Protein AF-A0A6N8UFC6-F1 (afdb_monomer)

Radius of gyration: 26.42 Å; Cα contacts (8 Å, |Δi|>4): 326; chains: 1; bounding box: 74×47×88 Å

Mean predicted aligned error: 8.83 Å

pLDDT: mean 87.31, std 8.64, range [57.16, 97.0]

Solvent-accessible surface area (backbone atoms only — not comparable to full-atom values): 13020 Å² total; per-residue (Å²): 112,77,64,58,54,52,51,54,52,50,54,48,50,53,53,52,52,50,52,54,52,51,58,53,48,55,53,51,56,48,55,55,51,49,51,56,39,49,31,51,47,47,53,44,45,53,49,50,51,52,49,40,53,53,46,21,72,75,72,76,40,57,66,51,47,69,66,61,50,53,50,42,35,76,72,33,66,41,75,49,70,48,71,47,81,44,74,48,74,44,71,36,88,89,75,77,45,73,41,81,42,79,48,77,46,75,79,46,78,45,72,75,39,47,39,44,51,74,72,43,59,88,52,81,68,89,55,72,63,36,39,80,42,96,87,43,74,46,67,52,47,58,38,43,53,70,46,82,39,70,57,75,96,47,90,80,40,69,44,76,45,52,20,30,29,38,36,38,53,42,65,63,60,51,52,90,55,63,65,72,58,51,58,49,50,68,70,29,80,83,39,56,44,50,58,73,43,51,40,31,33,26,91,86,44,69,45,84,52,62,59,63,38,70,67,45,56,48,54,41,50,52,54,54,63,77,76,106

Sequence (228 aa):
MKNILKIVLLVLAIVLSYFIFRSVQGLVEFNDEKIVRYTNAVEQLEDVASAERLYKGYHGQYTDNLDSLKHFINNGQILIINRTDSSGYVRDERTNIDVMKSFTIVDTIVSPTSVKDSIFGRRSMDNFGYINVDGENIPIQLWASYNDRIVGNDSTNIQRDHFFKAWVDKRDVLAGLDNDYIAREMTDETSPVKDDVVQVGSDKRPSLEGNWSSDIDRALADRRNLNN

Foldseek 3Di:
DVVVVVVVVVVVVVVVVVVVVCVVVLLVVLVVVLLVLLLLVVLLQLLLLLLQVVVCVPVVAGDQDQVVSVCCQQPPWDWDWDKDWDWDFDQDPVPRDTDIDIDIDRDDRPPTDRSNCVRQVPHDCPLRQWGQDPNDTHGKGKDKDWDWDADDPDNPRTDIFIWMKIKDFSCVSSPPRDPVSSVVLQPDCPHQARHRIWMAIDPPGGGRDTRGHVVSVVVNVVVVVVVD

Secondary structure (DSSP, 8-state):
-HHHHHHHHHHHHHHHHHHHHHHHHHHHHHHHHHHHHHHHHHHHHHHHHHHHHHHHHHHSS--S-HHHHHHHHHH-EEEEEEEEEEEEEEE-TTT--EEEEEEEEEEEEEEEEEHHHHHHTTS-STTTTEEEETTEEEEPEEEEEEEEEE-SSSTT-EEEEEEEEEEEEHHHHTTTS-HHHHHHHHH-TTSSB-SSEEEEE-SSS----BSB-HHHHHHHHHHHHHT-

Nearest PDB structures (foldseek):
  8k37-assembly1_M  TM=4.583E-01  e=2.511E+00  Escherichia phage Lambda
  1la2-assembly1_C  TM=5.117E-01  e=4.223E+00  Saccharomyces cerevisiae
  8u3k-assembly1_E  TM=2.531E-01  e=1.676E+00  Vibrio cholerae
  1jkf-assembly1_A-2  TM=3.721E-01  e=5.320E+00  Saccharomyces cerevisiae
  8ieq-assembly1_D  TM=2.657E-01  e=7.522E+00  Homo sapiens

Structure (mmCIF, N/CA/C/O backbone):
data_AF-A0A6N8UFC6-F1
#
_entry.id   AF-A0A6N8UFC6-F1
#
loop_
_atom_site.group_PDB
_atom_site.id
_atom_site.type_symbol
_atom_site.label_atom_id
_atom_site.label_alt_id
_atom_site.label_comp_id
_atom_site.label_asym_id
_atom_site.label_entity_id
_atom_site.label_seq_id
_atom_site.pdbx_PDB_ins_code
_atom_site.Cartn_x
_atom_site.Cartn_y
_atom_site.Cartn_z
_atom_site.occupancy
_atom_site.B_iso_or_equiv
_atom_site.auth_seq_id
_atom_site.auth_comp_id
_atom_site.auth_asym_id
_atom_site.auth_atom_id
_atom_site.pdbx_PDB_model_num
ATOM 1 N N . MET A 1 1 ? -38.945 5.721 50.188 1.00 61.53 1 MET A N 1
ATOM 2 C CA . MET A 1 1 ? -39.128 6.008 48.743 1.00 61.53 1 MET A CA 1
ATOM 3 C C . MET A 1 1 ? -38.104 7.012 48.199 1.00 61.53 1 MET A C 1
ATOM 5 O O . MET A 1 1 ? -37.349 6.633 47.316 1.00 61.53 1 MET A O 1
ATOM 9 N N . LYS A 1 2 ? -37.973 8.230 48.759 1.00 66.25 2 LYS A N 1
ATOM 10 C CA . LYS A 1 2 ? -36.993 9.250 48.299 1.00 66.25 2 LYS A CA 1
ATOM 11 C C . LYS A 1 2 ? -35.523 8.787 48.238 1.00 66.25 2 LYS A C 1
ATOM 13 O O . LYS A 1 2 ? -34.812 9.190 47.328 1.00 66.25 2 LYS A O 1
ATOM 18 N N . ASN A 1 3 ? -35.067 7.949 49.172 1.00 81.88 3 ASN A N 1
ATOM 19 C CA . ASN A 1 3 ? -33.655 7.535 49.230 1.00 81.88 3 ASN A CA 1
ATOM 20 C C . ASN A 1 3 ? -33.311 6.423 48.227 1.00 81.88 3 ASN A C 1
ATOM 22 O O . ASN A 1 3 ? -32.218 6.419 47.678 1.00 81.88 3 ASN A O 1
ATOM 26 N N . ILE A 1 4 ? -34.262 5.533 47.933 1.00 87.56 4 ILE A N 1
ATOM 27 C CA . ILE A 1 4 ? -34.088 4.452 46.949 1.00 87.56 4 ILE A CA 1
ATOM 28 C C . ILE A 1 4 ? -33.952 5.045 45.546 1.00 87.56 4 ILE A C 1
ATOM 30 O O . ILE A 1 4 ? -33.043 4.676 44.813 1.00 87.56 4 ILE A O 1
ATOM 34 N N . LEU A 1 5 ? -34.788 6.035 45.211 1.00 89.50 5 LEU A N 1
ATOM 35 C CA . LEU A 1 5 ? -34.705 6.737 43.929 1.00 89.50 5 LEU A CA 1
ATOM 36 C C . LEU A 1 5 ? -33.341 7.419 43.736 1.00 89.50 5 LEU A C 1
ATOM 38 O O . LEU A 1 5 ? -32.767 7.336 42.658 1.00 89.50 5 LEU A O 1
ATOM 42 N N . LYS A 1 6 ? -32.793 8.046 44.787 1.00 89.44 6 LYS A N 1
ATOM 43 C CA . LYS A 1 6 ? -31.458 8.667 44.742 1.00 89.44 6 LYS A CA 1
ATOM 44 C C . LYS A 1 6 ? -30.351 7.644 44.487 1.00 89.44 6 LYS A C 1
ATOM 46 O O . LYS A 1 6 ? -29.454 7.922 43.705 1.00 89.44 6 LYS A O 1
ATOM 51 N N . ILE A 1 7 ? -30.424 6.476 45.127 1.00 93.12 7 ILE A N 1
ATOM 52 C CA . ILE A 1 7 ? -29.436 5.401 44.953 1.00 93.12 7 ILE A CA 1
ATOM 53 C C . ILE A 1 7 ? -29.512 4.824 43.537 1.00 93.12 7 ILE A C 1
ATOM 55 O O . ILE A 1 7 ? -28.482 4.689 42.888 1.00 93.12 7 ILE A O 1
ATOM 59 N N . VAL A 1 8 ? -30.716 4.550 43.026 1.00 94.19 8 VAL A N 1
ATOM 60 C CA . VAL A 1 8 ? -30.905 4.062 41.648 1.00 94.19 8 VAL A CA 1
ATOM 61 C C . VAL A 1 8 ? -30.382 5.078 40.637 1.00 94.19 8 VAL A C 1
ATOM 63 O O . VAL A 1 8 ? -29.669 4.709 39.712 1.00 94.19 8 VAL A O 1
ATOM 66 N N . LEU A 1 9 ? -30.685 6.362 40.837 1.00 93.00 9 LEU A N 1
ATOM 67 C CA . LEU A 1 9 ? -30.224 7.425 39.950 1.00 93.00 9 LEU A CA 1
ATOM 68 C C . LEU A 1 9 ? -28.699 7.604 40.005 1.00 93.00 9 LEU A C 1
ATOM 70 O O . LEU A 1 9 ? -28.085 7.874 38.978 1.00 93.00 9 LEU A O 1
ATOM 74 N N . LEU A 1 10 ? -28.078 7.393 41.168 1.00 94.81 10 LEU A N 1
ATOM 75 C CA . LEU A 1 10 ? -26.622 7.404 41.317 1.00 94.81 10 LEU A CA 1
ATOM 76 C C . LEU A 1 10 ? -25.962 6.212 40.609 1.00 94.81 10 LEU A C 1
ATOM 78 O O . LEU A 1 10 ? -24.989 6.403 39.885 1.00 94.81 10 LEU A O 1
ATOM 82 N N . VAL A 1 11 ? -26.509 5.002 40.758 1.00 95.75 11 VAL A N 1
ATOM 83 C CA . VAL A 1 11 ? -26.028 3.818 40.024 1.00 95.75 11 VAL A CA 1
ATOM 84 C C . VAL A 1 11 ? -26.178 4.029 38.518 1.00 95.75 11 VAL A C 1
ATOM 86 O O . VAL A 1 11 ? -25.238 3.779 37.768 1.00 95.75 11 VAL A O 1
ATOM 89 N N . LEU A 1 12 ? -27.322 4.555 38.075 1.00 96.00 12 LEU A N 1
ATOM 90 C CA . LEU A 1 12 ? -27.564 4.869 36.670 1.00 96.00 12 LEU A CA 1
ATOM 91 C C . LEU A 1 12 ? -26.559 5.905 36.144 1.00 96.00 12 LEU A C 1
ATOM 93 O O . LEU A 1 12 ? -26.003 5.714 35.068 1.00 96.00 12 LEU A O 1
ATOM 97 N N . ALA A 1 13 ? -26.262 6.955 36.913 1.00 94.75 13 ALA A N 1
ATOM 98 C CA . ALA A 1 13 ? -25.263 7.955 36.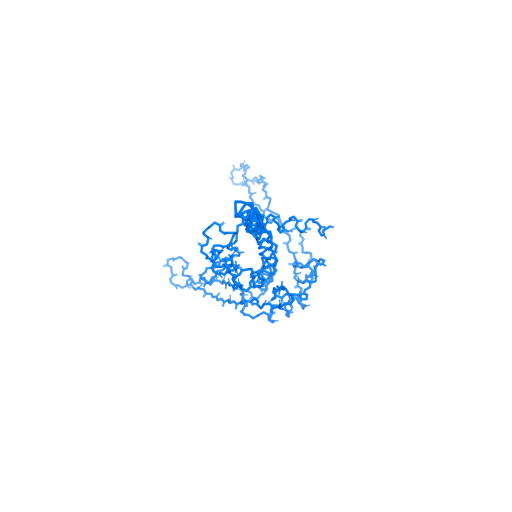537 1.00 94.75 13 ALA A CA 1
ATOM 99 C C . ALA A 1 13 ? -23.857 7.353 36.368 1.00 94.75 13 ALA A C 1
ATOM 101 O O . ALA A 1 13 ? -23.161 7.690 35.411 1.00 94.75 13 ALA A O 1
ATOM 102 N N . ILE A 1 14 ? -23.444 6.436 37.251 1.00 96.00 14 ILE A N 1
ATOM 103 C CA . ILE A 1 14 ? -22.161 5.722 37.131 1.00 96.00 14 ILE A CA 1
ATOM 104 C C . ILE A 1 14 ? -22.132 4.855 35.864 1.00 96.00 14 ILE A C 1
ATOM 106 O O . ILE A 1 14 ? -21.159 4.898 35.114 1.00 96.00 14 ILE A O 1
ATOM 110 N N . VAL A 1 15 ? -23.211 4.116 35.586 1.00 96.25 15 VAL A N 1
ATOM 111 C CA . VAL A 1 15 ? -23.326 3.274 34.383 1.00 96.25 15 VAL A CA 1
ATOM 112 C C . VAL A 1 15 ? -23.263 4.116 33.106 1.00 96.25 15 VAL A C 1
ATOM 114 O O . VAL A 1 15 ? -22.508 3.786 32.194 1.00 96.25 15 VAL A O 1
ATOM 117 N N . LEU A 1 16 ? -23.993 5.234 33.042 1.00 94.62 16 LEU A N 1
ATOM 118 C CA . LEU A 1 16 ? -23.930 6.144 31.893 1.00 94.62 16 LEU A CA 1
ATOM 119 C C . LEU A 1 16 ? -22.532 6.750 31.727 1.00 94.62 16 LEU A C 1
ATOM 121 O O . LEU A 1 16 ? -22.048 6.859 30.604 1.00 94.62 16 LEU A O 1
ATOM 125 N N . SER A 1 17 ? -21.866 7.098 32.830 1.00 93.88 17 SER A N 1
ATOM 126 C CA . SER A 1 17 ? -20.504 7.648 32.792 1.00 93.88 17 SER A CA 1
ATOM 127 C C . SER A 1 17 ? -19.512 6.642 32.198 1.00 93.88 17 SER A C 1
ATOM 129 O O . SER A 1 17 ? -18.676 7.012 31.377 1.00 93.88 17 SER A O 1
ATOM 131 N N . TYR A 1 18 ? -19.647 5.359 32.548 1.00 94.06 18 TYR A N 1
ATOM 132 C CA . TYR A 1 18 ? -18.855 4.278 31.959 1.00 94.06 18 TYR A CA 1
ATOM 133 C C . TYR A 1 18 ? -19.114 4.112 30.453 1.00 94.06 18 TYR A C 1
ATOM 135 O O . TYR A 1 18 ? -18.166 3.975 29.681 1.00 94.06 18 TYR A O 1
ATOM 143 N N . PHE A 1 19 ? -20.375 4.179 30.009 1.00 91.19 19 PHE A N 1
ATOM 144 C CA . PHE A 1 19 ? -20.701 4.093 28.580 1.00 91.19 19 PHE A CA 1
ATOM 145 C C . PHE A 1 19 ? -20.118 5.252 27.765 1.00 91.19 19 PHE A C 1
ATOM 147 O O . PHE A 1 19 ? -19.582 5.017 26.683 1.00 91.19 19 PHE A O 1
ATOM 154 N N . ILE A 1 20 ? -20.173 6.482 28.285 1.00 88.81 20 ILE A N 1
ATOM 155 C CA . ILE A 1 20 ? -19.572 7.650 27.622 1.00 88.81 20 ILE A CA 1
ATOM 156 C C . ILE A 1 20 ? -18.057 7.463 27.499 1.00 88.81 20 ILE A C 1
ATOM 158 O O . ILE A 1 20 ? -17.499 7.663 26.422 1.00 88.81 20 ILE A O 1
ATOM 162 N N . PHE A 1 21 ? -17.400 7.029 28.576 1.00 90.19 21 PHE A N 1
ATOM 163 C CA . PHE A 1 21 ? -15.961 6.779 28.575 1.00 90.19 21 PHE A CA 1
ATOM 164 C C . PHE A 1 21 ? -15.559 5.725 27.534 1.00 90.19 21 PHE A C 1
ATOM 166 O O . PHE A 1 21 ? -14.694 5.984 26.698 1.00 90.19 21 PHE A O 1
ATOM 173 N N . ARG A 1 22 ? -16.248 4.577 27.518 1.00 88.38 22 ARG A N 1
ATOM 174 C CA . ARG A 1 22 ? -16.001 3.504 26.545 1.00 88.38 22 ARG A CA 1
ATOM 175 C C . ARG A 1 22 ? -16.237 3.960 25.103 1.00 88.38 22 ARG A C 1
ATOM 177 O O . ARG A 1 22 ? -15.478 3.578 24.221 1.00 88.38 22 ARG A O 1
ATOM 184 N N . SER A 1 23 ? -17.254 4.789 24.861 1.00 85.69 23 SER A N 1
ATOM 185 C CA . SER A 1 23 ? -17.552 5.306 23.519 1.00 85.69 23 SER A CA 1
ATOM 186 C C . SER A 1 23 ? -16.448 6.209 22.96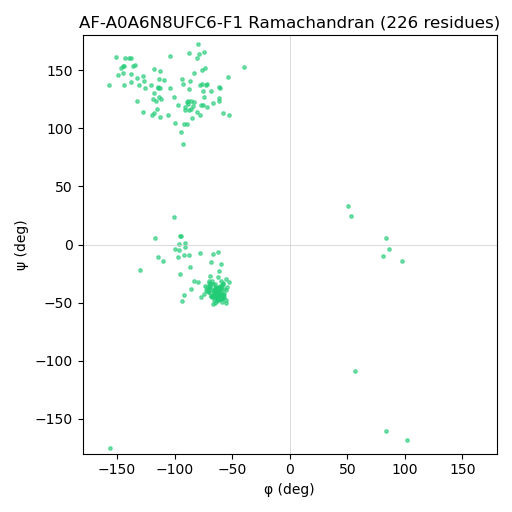6 1.00 85.69 23 SER A C 1
ATOM 188 O O . SER A 1 23 ? -16.249 6.228 21.754 1.00 85.69 23 SER A O 1
ATOM 190 N N . VAL A 1 24 ? -15.772 6.983 23.821 1.00 87.25 24 VAL A N 1
ATOM 191 C CA . VAL A 1 24 ? -14.653 7.838 23.399 1.00 87.25 24 VAL A CA 1
ATOM 192 C C . VAL A 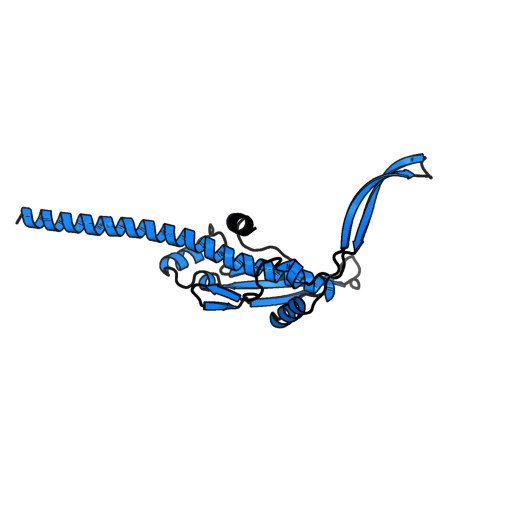1 24 ? -13.397 6.998 23.194 1.00 87.25 24 VAL A C 1
ATOM 194 O O . VAL A 1 24 ? -12.740 7.142 22.169 1.00 87.25 24 VAL A O 1
ATOM 197 N N . GLN A 1 25 ? -13.091 6.094 24.128 1.00 89.00 25 GLN A N 1
ATOM 198 C CA . GLN A 1 25 ? -11.917 5.225 24.018 1.00 89.00 25 GLN A CA 1
ATOM 199 C C . GLN A 1 25 ? -11.966 4.315 22.792 1.00 89.00 25 GLN A C 1
ATOM 201 O O . GLN A 1 25 ? -10.981 4.250 22.067 1.00 89.00 25 GLN A O 1
ATOM 206 N N . GLY A 1 26 ? -13.117 3.697 22.505 1.00 88.25 26 GLY A N 1
ATOM 207 C CA . GLY A 1 26 ? -13.257 2.812 21.346 1.00 88.25 26 GLY A CA 1
ATOM 208 C C . GLY A 1 26 ? -12.960 3.513 20.018 1.00 88.25 26 GLY A C 1
ATOM 209 O O . GLY A 1 26 ? -12.367 2.915 19.127 1.00 88.25 26 GLY A O 1
ATOM 210 N N . LEU A 1 27 ? -13.300 4.801 19.897 1.00 88.19 27 LEU A N 1
ATOM 211 C CA . LEU A 1 27 ? -12.991 5.577 18.694 1.00 88.19 27 LEU A CA 1
ATOM 212 C C . LEU A 1 27 ? -11.494 5.902 18.575 1.00 88.19 27 LEU A C 1
ATOM 214 O O . LEU A 1 27 ? -10.962 5.937 17.468 1.00 88.19 27 LEU A O 1
ATOM 218 N N . VAL A 1 28 ? -10.820 6.163 19.698 1.00 90.81 28 VAL A N 1
ATOM 219 C CA . VAL A 1 28 ? -9.371 6.416 19.716 1.00 90.81 28 VAL A CA 1
ATOM 220 C C . VAL A 1 28 ? -8.616 5.147 19.334 1.00 90.81 28 VAL A C 1
ATOM 222 O O . VAL A 1 28 ? -7.837 5.177 18.389 1.00 90.81 28 VAL A O 1
ATOM 225 N N . GLU A 1 29 ? -8.931 4.026 19.986 1.00 92.19 29 GLU A N 1
ATOM 226 C CA . GLU A 1 29 ? -8.331 2.718 19.694 1.00 92.19 29 GLU A CA 1
ATOM 227 C C . GLU A 1 29 ? -8.533 2.323 18.227 1.00 92.19 29 GLU A C 1
ATOM 229 O O . GLU A 1 29 ? -7.592 1.884 17.570 1.00 92.19 29 GLU A O 1
ATOM 234 N N . PHE A 1 30 ? -9.732 2.552 17.679 1.00 93.81 30 PHE A N 1
ATOM 235 C CA . PHE A 1 30 ? -10.001 2.318 16.263 1.00 93.81 30 PHE A CA 1
ATOM 236 C C . PHE A 1 30 ? -9.109 3.163 15.351 1.00 93.81 30 PHE A C 1
ATOM 238 O O . PHE A 1 30 ? -8.559 2.638 14.387 1.00 93.81 30 PHE A O 1
ATOM 245 N N . ASN A 1 31 ? -8.967 4.463 15.623 1.00 92.50 31 ASN A N 1
ATOM 246 C CA . ASN A 1 31 ? -8.160 5.344 14.782 1.00 92.50 31 ASN A CA 1
ATOM 247 C C . ASN A 1 31 ? -6.671 4.990 14.831 1.00 92.50 31 ASN A C 1
ATOM 249 O O . ASN A 1 31 ? -6.023 5.018 13.786 1.00 92.50 31 ASN A O 1
ATOM 253 N N . ASP A 1 32 ? -6.151 4.625 16.001 1.00 92.62 32 ASP A N 1
ATOM 254 C CA . ASP A 1 32 ? -4.756 4.210 16.157 1.00 92.62 32 ASP A CA 1
ATOM 255 C C . ASP A 1 32 ? -4.489 2.901 15.393 1.00 92.62 32 ASP A C 1
ATOM 257 O O . ASP A 1 32 ? -3.583 2.824 14.557 1.00 92.62 32 ASP A O 1
ATOM 261 N N . GLU A 1 33 ? -5.333 1.891 15.606 1.00 93.62 33 GLU A N 1
ATOM 262 C CA . GLU A 1 33 ? -5.216 0.573 14.976 1.00 93.62 33 GLU A CA 1
ATOM 263 C C . GLU A 1 33 ? -5.414 0.644 13.452 1.00 93.62 33 GLU A C 1
ATOM 265 O O . GLU A 1 33 ? -4.684 0.018 12.680 1.00 93.62 33 GLU A O 1
ATOM 270 N N . LYS A 1 34 ? -6.343 1.487 12.991 1.00 94.00 34 LYS A N 1
ATOM 271 C CA . LYS A 1 34 ? -6.572 1.775 11.571 1.00 94.00 34 LYS A CA 1
ATOM 272 C C . LYS A 1 34 ? -5.307 2.259 10.870 1.00 94.00 34 LYS A C 1
ATOM 274 O O . LYS A 1 34 ? -4.982 1.762 9.792 1.00 94.00 34 LYS A O 1
ATOM 279 N N . ILE A 1 35 ? -4.589 3.217 11.463 1.00 93.94 35 ILE A N 1
ATOM 280 C CA . ILE A 1 35 ? -3.343 3.730 10.882 1.00 93.94 35 ILE A CA 1
ATOM 281 C C . ILE A 1 35 ? -2.307 2.611 10.801 1.00 93.94 35 ILE A C 1
ATOM 283 O O . ILE A 1 35 ? -1.724 2.409 9.740 1.00 93.94 35 ILE A O 1
ATOM 287 N N . VAL A 1 36 ? -2.134 1.821 11.864 1.00 93.94 36 VAL A N 1
ATOM 288 C CA . VAL A 1 36 ? -1.182 0.697 11.877 1.00 93.94 36 VAL A CA 1
ATOM 289 C C . VAL A 1 36 ? -1.473 -0.309 10.757 1.00 93.94 36 VAL A C 1
ATOM 291 O O . VAL A 1 36 ? -0.542 -0.712 10.042 1.00 93.94 36 VAL A O 1
ATOM 294 N N . ARG A 1 37 ? -2.748 -0.675 10.573 1.00 93.69 37 ARG A N 1
ATOM 295 C CA . ARG A 1 37 ? -3.198 -1.626 9.545 1.00 93.69 37 ARG A CA 1
ATOM 296 C C . ARG A 1 37 ? -3.044 -1.077 8.136 1.00 93.69 37 ARG A C 1
ATOM 298 O O . ARG A 1 37 ? -2.495 -1.772 7.282 1.00 93.69 37 ARG A O 1
ATOM 305 N N . TYR A 1 38 ? -3.424 0.178 7.900 1.00 95.50 38 TYR A N 1
ATOM 306 C CA . TYR A 1 38 ? -3.179 0.824 6.611 1.00 95.50 38 TYR A CA 1
ATOM 307 C C . TYR A 1 38 ? -1.693 0.919 6.296 1.00 95.50 38 TYR A C 1
ATOM 309 O O . TYR A 1 38 ? -1.294 0.584 5.188 1.00 95.50 38 TYR A O 1
ATOM 317 N N . THR A 1 39 ? -0.852 1.291 7.259 1.00 94.75 39 THR A N 1
ATOM 318 C CA . THR A 1 39 ? 0.598 1.329 7.054 1.00 94.75 39 THR A CA 1
ATOM 319 C C . THR A 1 39 ? 1.157 -0.058 6.714 1.00 94.75 39 THR A C 1
ATOM 321 O O . THR A 1 39 ? 2.059 -0.156 5.892 1.00 94.75 39 THR A O 1
ATOM 324 N N . ASN A 1 40 ? 0.636 -1.146 7.298 1.00 93.56 40 ASN A N 1
ATOM 325 C CA . ASN A 1 40 ? 1.017 -2.514 6.908 1.00 93.56 40 ASN A CA 1
ATOM 326 C C . ASN A 1 40 ? 0.575 -2.848 5.471 1.00 93.56 40 ASN A C 1
ATOM 328 O O . ASN A 1 40 ? 1.386 -3.301 4.667 1.00 93.56 40 ASN A O 1
ATOM 332 N N . ALA A 1 41 ? -0.681 -2.561 5.123 1.00 95.00 41 ALA A N 1
ATOM 333 C CA . ALA A 1 41 ? -1.196 -2.779 3.772 1.00 95.00 41 ALA A CA 1
ATOM 334 C C . ALA A 1 41 ? -0.397 -1.997 2.715 1.00 95.00 41 ALA A C 1
ATOM 336 O O . ALA A 1 41 ? 0.006 -2.558 1.698 1.00 95.00 41 ALA A O 1
ATOM 337 N N . VAL A 1 42 ? -0.120 -0.719 2.982 1.00 95.19 42 VAL A N 1
ATOM 338 C CA . VAL A 1 42 ? 0.661 0.157 2.101 1.00 95.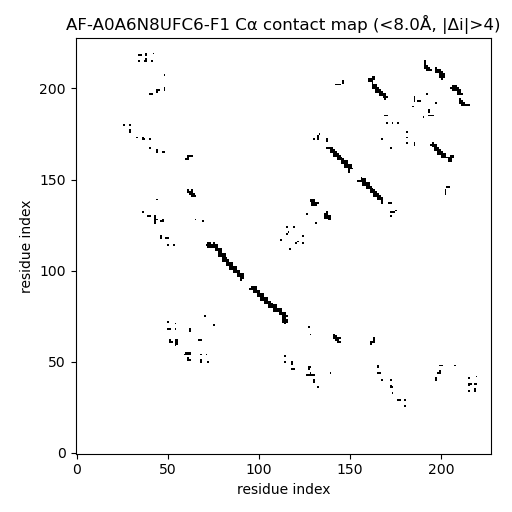19 42 VAL A CA 1
ATOM 339 C C . VAL A 1 42 ? 2.097 -0.332 1.957 1.00 95.19 42 VAL A C 1
ATOM 341 O O . VAL A 1 42 ? 2.600 -0.366 0.842 1.00 95.19 42 VAL A O 1
ATOM 344 N N . GLU A 1 43 ? 2.742 -0.786 3.033 1.00 93.50 43 GLU A N 1
ATOM 345 C CA . GLU A 1 43 ? 4.095 -1.347 2.957 1.00 93.50 43 GLU A CA 1
ATOM 346 C C . GLU A 1 43 ? 4.166 -2.548 1.998 1.00 93.50 43 GLU A C 1
ATOM 348 O O . GLU A 1 43 ? 5.068 -2.618 1.164 1.00 93.50 43 GLU A O 1
ATOM 353 N N . GLN A 1 44 ? 3.181 -3.451 2.055 1.00 93.12 44 GLN A N 1
ATOM 354 C CA . GLN A 1 44 ? 3.110 -4.592 1.136 1.00 93.12 44 GLN A CA 1
ATOM 355 C C . GLN A 1 44 ? 2.789 -4.165 -0.304 1.00 93.12 44 GLN A C 1
ATOM 357 O O . GLN A 1 44 ? 3.346 -4.717 -1.255 1.00 93.12 44 GLN A O 1
ATOM 362 N N . LEU A 1 45 ? 1.921 -3.166 -0.492 1.00 94.88 45 LEU A N 1
ATOM 363 C CA . LEU A 1 45 ? 1.620 -2.613 -1.815 1.00 94.88 45 LEU A CA 1
ATOM 364 C C . LEU A 1 45 ? 2.843 -1.907 -2.429 1.00 94.88 45 LEU A C 1
ATOM 366 O O . LEU A 1 45 ? 3.108 -2.088 -3.617 1.00 94.88 45 LEU A O 1
ATOM 370 N N . GLU A 1 46 ? 3.630 -1.165 -1.645 1.00 93.56 46 GLU A N 1
ATOM 371 C CA . GLU A 1 46 ? 4.901 -0.572 -2.089 1.00 93.56 46 GLU A CA 1
ATOM 372 C C . GLU A 1 46 ? 5.923 -1.639 -2.510 1.00 93.56 46 GLU A C 1
ATOM 374 O O . GLU A 1 46 ? 6.647 -1.453 -3.498 1.00 93.56 46 GLU A O 1
ATOM 379 N N . ASP A 1 47 ? 5.965 -2.769 -1.800 1.00 92.81 47 ASP A N 1
ATOM 380 C CA . ASP A 1 47 ? 6.830 -3.898 -2.143 1.00 92.81 47 ASP A CA 1
ATOM 381 C C . ASP A 1 47 ? 6.409 -4.527 -3.482 1.00 92.81 47 ASP A C 1
ATOM 383 O O . ASP A 1 47 ? 7.257 -4.770 -4.348 1.00 92.81 47 ASP A O 1
ATOM 387 N N . VAL A 1 48 ? 5.101 -4.714 -3.707 1.00 93.94 48 VAL A N 1
ATOM 388 C CA . VAL A 1 48 ? 4.553 -5.177 -4.997 1.00 93.94 48 VAL A CA 1
ATOM 389 C C . VAL A 1 48 ? 4.857 -4.178 -6.115 1.00 93.94 48 VAL A C 1
ATOM 391 O O . VAL A 1 48 ? 5.340 -4.577 -7.174 1.00 93.94 48 VAL A O 1
ATOM 394 N N . ALA A 1 49 ? 4.662 -2.878 -5.886 1.00 93.94 49 ALA A N 1
ATOM 395 C CA . ALA A 1 49 ? 4.960 -1.843 -6.876 1.00 93.94 49 ALA A CA 1
ATOM 396 C C . ALA A 1 49 ? 6.454 -1.792 -7.236 1.00 93.94 49 ALA A C 1
ATOM 398 O O . ALA A 1 49 ? 6.827 -1.614 -8.401 1.00 93.94 49 ALA A O 1
ATOM 399 N N . SER A 1 50 ? 7.327 -1.991 -6.248 1.00 92.81 50 SER A N 1
ATOM 400 C CA . SER A 1 50 ? 8.771 -2.083 -6.458 1.00 92.81 50 SER A CA 1
ATOM 401 C C . SER A 1 50 ? 9.146 -3.318 -7.278 1.00 92.81 50 SER A C 1
ATOM 403 O O . SER A 1 50 ? 9.966 -3.204 -8.195 1.00 92.81 50 SER A O 1
ATOM 405 N N . ALA A 1 51 ? 8.517 -4.464 -7.004 1.00 92.38 51 ALA A N 1
ATOM 406 C CA . ALA A 1 51 ? 8.688 -5.686 -7.783 1.00 92.38 51 AL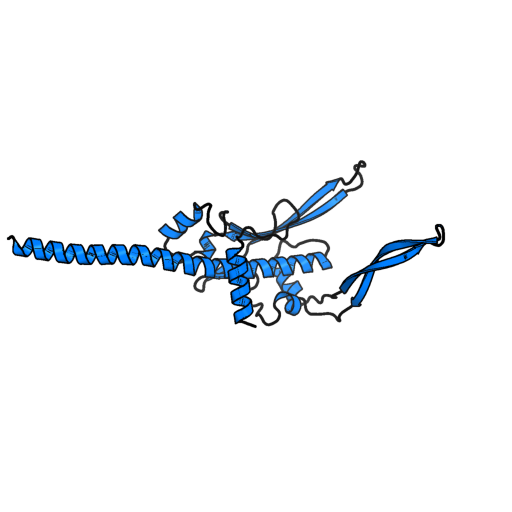A A CA 1
ATOM 407 C C . ALA A 1 51 ? 8.225 -5.510 -9.236 1.00 92.38 51 ALA A C 1
ATOM 409 O O . ALA A 1 51 ? 8.977 -5.832 -10.154 1.00 92.38 51 ALA A O 1
ATOM 410 N N . GLU A 1 52 ? 7.045 -4.927 -9.453 1.00 94.19 52 GLU A N 1
ATOM 411 C CA . GLU A 1 52 ? 6.492 -4.635 -10.782 1.00 94.19 52 GLU A CA 1
ATOM 412 C C . GLU A 1 52 ? 7.387 -3.691 -11.589 1.00 94.19 52 GLU A C 1
ATOM 414 O O . GLU A 1 52 ? 7.668 -3.924 -12.767 1.00 94.19 52 GLU A O 1
ATOM 419 N N . ARG A 1 53 ? 7.912 -2.637 -10.954 1.00 92.81 53 ARG A N 1
ATOM 420 C CA . ARG A 1 53 ? 8.846 -1.703 -11.596 1.00 92.81 53 ARG A CA 1
ATOM 421 C C . ARG A 1 53 ? 10.102 -2.415 -12.101 1.00 92.81 53 ARG A C 1
ATOM 423 O O . ARG A 1 53 ? 10.542 -2.153 -13.222 1.00 92.81 53 ARG A O 1
ATOM 430 N N . LEU A 1 54 ? 10.677 -3.307 -11.293 1.00 90.44 54 LEU A N 1
ATOM 431 C CA . LEU A 1 54 ? 11.848 -4.093 -11.687 1.00 90.44 54 LEU A CA 1
ATOM 432 C C . LEU A 1 54 ? 11.498 -5.131 -12.759 1.00 90.44 54 LEU A C 1
ATOM 434 O O . LEU A 1 54 ? 12.244 -5.282 -13.728 1.00 90.44 54 LEU A O 1
ATOM 438 N N . TYR A 1 55 ? 10.345 -5.790 -12.629 1.00 92.06 55 TYR A N 1
ATOM 439 C CA . TYR A 1 55 ? 9.856 -6.766 -13.597 1.00 92.06 55 TYR A CA 1
ATOM 440 C C . TYR A 1 55 ? 9.684 -6.135 -14.982 1.00 92.06 55 TYR A C 1
ATOM 442 O O . TYR A 1 55 ? 10.220 -6.658 -15.962 1.00 92.06 55 TYR A O 1
ATOM 450 N N . LYS A 1 56 ? 9.049 -4.958 -15.056 1.00 91.56 56 LYS A N 1
ATOM 451 C CA . LYS A 1 56 ? 8.926 -4.168 -16.288 1.00 91.56 56 LYS A CA 1
ATOM 452 C C . LYS A 1 56 ? 10.272 -3.706 -16.828 1.00 91.56 56 LYS A C 1
ATOM 454 O O . LYS A 1 56 ? 10.452 -3.693 -18.042 1.00 91.56 56 LYS A O 1
ATOM 459 N N . GLY A 1 57 ? 11.215 -3.341 -15.962 1.00 88.19 57 GLY A N 1
ATOM 460 C CA . GLY A 1 57 ? 12.569 -2.974 -16.381 1.00 88.19 57 GLY A CA 1
ATOM 461 C C . GLY A 1 57 ? 13.275 -4.090 -17.160 1.00 88.19 57 GLY A C 1
ATOM 462 O O . GLY A 1 57 ? 14.017 -3.799 -18.095 1.00 88.19 57 GLY A O 1
ATOM 463 N N . TYR A 1 58 ? 13.009 -5.353 -16.813 1.00 86.44 58 TYR A N 1
ATOM 464 C CA . TYR A 1 58 ? 13.615 -6.520 -17.457 1.00 86.44 58 TYR A CA 1
ATOM 465 C C . TYR A 1 58 ? 12.786 -7.074 -18.630 1.00 86.44 58 TYR A C 1
ATOM 467 O O . TYR A 1 58 ? 13.337 -7.391 -19.680 1.00 86.44 58 TYR A O 1
ATOM 475 N N . HIS A 1 59 ? 11.464 -7.175 -18.472 1.00 89.75 59 HIS A N 1
ATOM 476 C CA . HIS A 1 59 ? 10.567 -7.815 -19.445 1.00 89.75 59 HIS A CA 1
ATOM 477 C C . HIS A 1 59 ? 9.878 -6.827 -20.398 1.00 89.75 59 HIS A C 1
ATOM 479 O O . HIS A 1 59 ? 9.238 -7.244 -21.360 1.00 89.75 59 HIS A O 1
ATOM 485 N N . GLY A 1 60 ? 9.966 -5.520 -20.138 1.00 89.44 60 GLY A N 1
ATOM 486 C CA . GLY A 1 60 ? 9.318 -4.464 -20.925 1.00 89.44 60 GLY A CA 1
ATOM 487 C C . GLY A 1 60 ? 7.834 -4.228 -20.609 1.00 89.44 60 GLY A C 1
ATOM 488 O O . GLY A 1 60 ? 7.280 -3.220 -21.050 1.00 89.44 60 GLY A O 1
ATOM 489 N N . GLN A 1 61 ? 7.204 -5.097 -19.814 1.00 91.88 61 GLN A N 1
ATOM 490 C CA . GLN A 1 61 ? 5.792 -5.032 -19.421 1.00 91.88 61 GLN A CA 1
ATOM 491 C C . GLN A 1 61 ? 5.603 -5.412 -17.945 1.00 91.88 61 GLN A C 1
ATOM 493 O O . GLN A 1 61 ? 6.470 -6.063 -17.366 1.00 91.88 61 GLN A O 1
ATOM 498 N N . TYR A 1 62 ? 4.476 -5.013 -17.356 1.00 94.31 62 TYR A N 1
ATOM 499 C CA . TYR A 1 62 ? 4.052 -5.466 -16.026 1.00 94.31 62 TYR A CA 1
ATOM 500 C C . TYR A 1 62 ? 3.426 -6.866 -16.093 1.00 94.31 62 TYR A C 1
ATOM 502 O O . TYR A 1 62 ? 3.077 -7.328 -17.184 1.00 94.31 62 TYR A O 1
ATOM 510 N N . THR A 1 63 ? 3.286 -7.539 -14.950 1.00 93.75 63 THR A N 1
ATOM 511 C CA . THR A 1 63 ? 2.625 -8.849 -14.865 1.00 93.75 63 THR A CA 1
ATOM 512 C C . THR A 1 63 ? 1.317 -8.758 -14.084 1.00 93.75 63 THR A C 1
ATOM 514 O O . THR A 1 63 ? 1.134 -7.911 -13.220 1.00 93.75 63 THR A O 1
ATOM 517 N N . ASP A 1 64 ? 0.359 -9.606 -14.430 1.00 94.50 64 ASP A N 1
ATOM 518 C CA . ASP A 1 64 ? -0.904 -9.766 -13.709 1.00 94.50 64 ASP A CA 1
ATOM 519 C C . ASP A 1 64 ? -0.848 -10.937 -12.713 1.00 94.50 64 ASP A C 1
ATOM 521 O O . ASP A 1 64 ? -1.824 -11.214 -12.018 1.00 94.50 64 ASP A O 1
ATOM 525 N N . ASN A 1 65 ? 0.296 -11.625 -12.616 1.00 93.88 65 ASN A N 1
ATOM 526 C CA . ASN A 1 65 ? 0.451 -12.833 -11.821 1.00 93.88 65 ASN A CA 1
ATOM 527 C C . ASN A 1 65 ? 1.485 -12.663 -10.695 1.00 93.88 65 ASN A C 1
ATOM 529 O O . ASN A 1 65 ? 2.698 -12.600 -10.926 1.00 93.88 65 ASN A O 1
ATOM 533 N N . LEU A 1 66 ? 1.001 -12.707 -9.450 1.00 91.81 66 LEU A N 1
ATOM 534 C CA . LEU A 1 66 ? 1.832 -12.646 -8.244 1.00 91.81 66 LEU A CA 1
ATOM 535 C C . LEU A 1 66 ? 2.887 -13.760 -8.164 1.00 91.81 66 LEU A C 1
ATOM 537 O O . LEU A 1 66 ? 3.978 -13.524 -7.648 1.00 91.81 66 LEU A O 1
ATOM 541 N N . ASP A 1 67 ? 2.616 -14.961 -8.674 1.00 91.19 67 ASP A N 1
ATOM 542 C CA . ASP A 1 67 ? 3.591 -16.056 -8.657 1.00 91.19 67 ASP A CA 1
ATOM 543 C C . ASP A 1 67 ? 4.753 -15.790 -9.618 1.00 91.19 67 ASP A C 1
ATOM 545 O O . ASP A 1 67 ? 5.903 -16.124 -9.320 1.00 91.19 67 ASP A O 1
ATOM 549 N N . SER A 1 68 ? 4.478 -15.113 -10.738 1.00 90.81 68 SER A N 1
ATOM 550 C CA . SER A 1 68 ? 5.521 -14.674 -11.671 1.00 90.81 68 SER A CA 1
ATOM 551 C C . SER A 1 68 ? 6.426 -13.624 -11.027 1.00 90.81 68 SER A C 1
ATOM 553 O O . SER A 1 68 ? 7.650 -13.714 -11.157 1.00 90.81 68 SER A O 1
ATOM 555 N N . LEU A 1 69 ? 5.853 -12.689 -10.257 1.00 90.88 69 LEU A N 1
ATOM 556 C CA . LEU A 1 69 ? 6.637 -11.757 -9.443 1.00 90.88 69 LEU A CA 1
ATOM 557 C C . LEU A 1 69 ? 7.470 -12.484 -8.390 1.00 90.88 69 LEU A C 1
ATOM 559 O O . LEU A 1 69 ? 8.666 -12.234 -8.291 1.00 90.88 69 LEU A O 1
ATOM 563 N N . LYS A 1 70 ? 6.884 -13.417 -7.630 1.00 91.44 70 LYS A N 1
ATOM 564 C CA . LYS A 1 70 ? 7.615 -14.191 -6.610 1.00 91.44 70 LYS A CA 1
ATOM 565 C C . LYS A 1 70 ? 8.789 -14.956 -7.211 1.00 91.44 70 LYS A C 1
ATOM 567 O O . LYS A 1 70 ? 9.880 -14.962 -6.642 1.00 91.44 70 LYS A O 1
ATOM 572 N N . HIS A 1 71 ? 8.5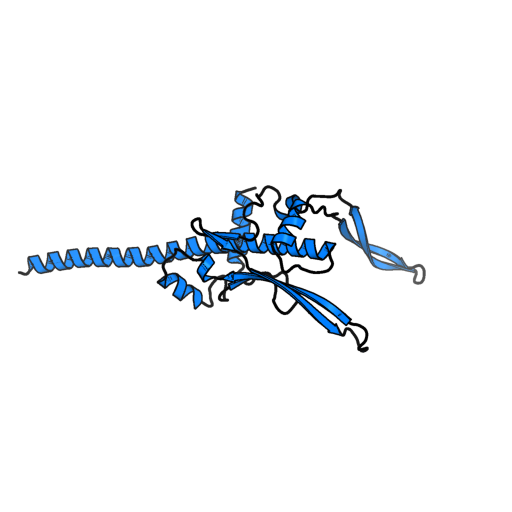88 -15.580 -8.369 1.00 90.56 71 HIS A N 1
ATOM 573 C CA . HIS A 1 71 ? 9.658 -16.260 -9.090 1.00 90.56 71 HIS A CA 1
ATOM 574 C C . HIS A 1 71 ? 10.753 -15.277 -9.526 1.00 90.56 71 HIS A C 1
ATOM 576 O O . HIS A 1 71 ? 11.938 -15.550 -9.341 1.00 90.56 71 HIS A O 1
ATOM 582 N N . PHE A 1 72 ? 10.371 -14.118 -10.066 1.00 89.69 72 PHE A N 1
ATOM 583 C CA . PHE A 1 72 ? 11.316 -13.077 -10.463 1.00 89.69 72 PHE A CA 1
ATOM 584 C C . PHE A 1 72 ? 12.101 -12.507 -9.275 1.00 89.69 72 PHE A C 1
ATOM 586 O O . PHE A 1 72 ? 13.301 -12.298 -9.391 1.00 89.69 72 PHE A O 1
ATOM 593 N N . ILE A 1 73 ? 11.470 -12.316 -8.118 1.00 88.31 73 ILE A N 1
ATOM 594 C CA . ILE A 1 73 ? 12.147 -11.828 -6.911 1.00 88.31 73 ILE A CA 1
ATOM 595 C C . ILE A 1 73 ? 13.187 -12.837 -6.414 1.00 88.31 73 ILE A C 1
ATOM 597 O O . ILE A 1 73 ? 14.293 -12.445 -6.047 1.00 88.31 73 ILE A O 1
ATOM 601 N N . ASN A 1 74 ? 12.847 -14.128 -6.412 1.00 86.81 74 ASN A N 1
ATOM 602 C CA . ASN A 1 74 ? 13.736 -15.178 -5.911 1.00 86.81 74 ASN A CA 1
ATOM 603 C C . ASN A 1 74 ? 14.906 -15.487 -6.855 1.00 86.81 74 ASN A C 1
ATOM 605 O O . ASN A 1 74 ? 16.002 -15.785 -6.386 1.00 86.81 74 ASN A O 1
ATOM 609 N N . ASN A 1 75 ? 14.676 -15.428 -8.169 1.00 84.31 75 ASN A N 1
ATOM 610 C CA . ASN A 1 75 ? 15.640 -15.892 -9.173 1.00 84.31 75 ASN A CA 1
ATOM 611 C C . ASN A 1 75 ? 16.276 -14.757 -9.987 1.00 84.31 75 ASN A C 1
ATOM 613 O O . ASN A 1 75 ? 17.254 -14.978 -10.70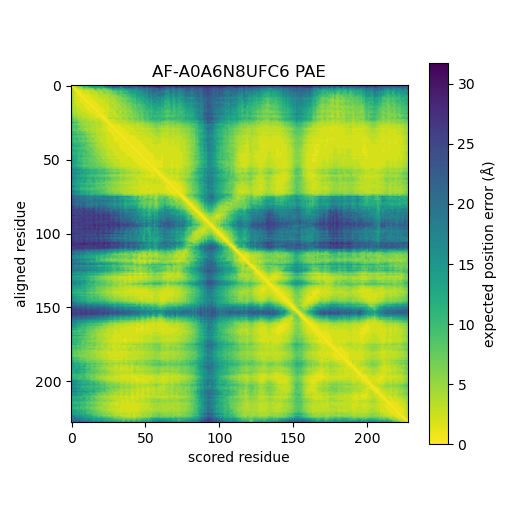2 1.00 84.31 75 ASN A O 1
ATOM 617 N N . GLY A 1 76 ? 15.711 -13.554 -9.924 1.00 77.56 76 GLY A N 1
ATOM 618 C CA . GLY A 1 76 ? 16.138 -12.410 -10.712 1.00 77.56 76 GLY A CA 1
ATOM 619 C C . GLY A 1 76 ? 17.399 -11.761 -10.157 1.00 77.56 76 GLY A C 1
ATOM 620 O O . GLY A 1 76 ? 17.536 -11.518 -8.956 1.00 77.56 76 GLY A O 1
ATOM 621 N N . GLN A 1 77 ? 18.302 -11.415 -11.068 1.00 75.94 77 GLN A N 1
ATOM 622 C CA . GLN A 1 77 ? 19.431 -10.534 -10.804 1.00 75.94 77 GLN A CA 1
ATOM 623 C C . GLN A 1 77 ? 19.253 -9.263 -11.621 1.00 75.94 77 GLN A C 1
ATOM 625 O O . GLN A 1 77 ? 18.930 -9.322 -12.809 1.00 75.94 77 GLN A O 1
ATOM 630 N N . ILE A 1 78 ? 19.470 -8.116 -10.987 1.00 73.25 78 ILE A N 1
ATOM 631 C CA . ILE A 1 78 ? 19.383 -6.812 -11.640 1.00 73.25 78 ILE A CA 1
ATOM 632 C C . ILE A 1 78 ? 20.751 -6.145 -11.687 1.00 73.25 78 ILE A C 1
ATOM 634 O O . ILE A 1 78 ? 21.547 -6.231 -10.752 1.00 73.25 78 ILE A O 1
ATOM 638 N N . LEU A 1 79 ? 21.008 -5.459 -12.799 1.00 72.62 79 LEU A N 1
ATOM 639 C CA . LEU A 1 79 ? 22.158 -4.578 -12.952 1.00 72.62 79 LEU A CA 1
ATOM 640 C C . LEU A 1 79 ? 21.733 -3.176 -12.528 1.00 72.62 79 LEU A C 1
ATOM 642 O O . LEU A 1 79 ? 20.866 -2.567 -13.159 1.00 72.62 79 LEU A O 1
ATOM 646 N N . ILE A 1 80 ? 22.338 -2.664 -11.461 1.00 69.94 80 ILE A N 1
ATOM 647 C CA . ILE A 1 80 ? 22.099 -1.292 -11.018 1.00 69.94 80 ILE A CA 1
ATOM 648 C C . ILE A 1 80 ? 23.054 -0.388 -11.799 1.00 69.94 80 ILE A C 1
ATOM 650 O O . ILE A 1 80 ? 24.275 -0.517 -11.695 1.00 69.94 80 ILE A O 1
ATOM 654 N N . ILE A 1 81 ? 22.487 0.510 -12.608 1.00 72.31 81 ILE A N 1
ATOM 655 C CA . ILE A 1 81 ? 23.244 1.491 -13.389 1.00 72.31 81 ILE A CA 1
ATOM 656 C C . ILE A 1 81 ? 23.076 2.852 -12.725 1.00 72.31 81 ILE A C 1
ATOM 658 O O . ILE A 1 81 ? 21.994 3.440 -12.773 1.00 72.31 81 ILE A O 1
ATOM 662 N N . ASN A 1 82 ? 24.157 3.370 -12.150 1.00 70.38 82 ASN A N 1
ATOM 663 C CA . ASN A 1 82 ? 24.161 4.716 -11.593 1.00 70.38 82 ASN A CA 1
ATOM 664 C C . ASN A 1 82 ? 24.423 5.730 -12.709 1.00 70.38 82 ASN A C 1
ATOM 666 O O . ASN A 1 82 ? 25.430 5.657 -13.420 1.00 70.38 82 ASN A O 1
ATOM 670 N N . ARG A 1 83 ? 23.485 6.665 -12.871 1.00 73.88 83 ARG A N 1
ATOM 671 C CA . ARG A 1 83 ? 23.573 7.772 -13.824 1.00 73.88 83 ARG A CA 1
ATOM 672 C C . ARG A 1 83 ? 23.551 9.081 -13.052 1.00 73.88 83 ARG A C 1
ATOM 674 O O . ARG A 1 83 ? 22.613 9.321 -12.297 1.00 73.88 83 ARG A O 1
ATOM 681 N N . THR A 1 84 ? 24.560 9.911 -13.273 1.00 76.06 84 THR A N 1
ATOM 682 C CA . THR A 1 84 ? 24.657 11.245 -12.684 1.00 76.06 84 THR A CA 1
ATOM 683 C C . THR A 1 84 ? 24.587 12.261 -13.807 1.00 76.06 84 THR A C 1
ATOM 685 O O . THR A 1 84 ? 25.464 12.309 -14.674 1.00 76.06 84 THR A O 1
ATOM 688 N N . ASP A 1 85 ? 23.544 13.083 -13.795 1.00 73.69 85 ASP A N 1
ATOM 689 C CA . ASP A 1 85 ? 23.448 14.207 -14.714 1.00 73.69 85 ASP A CA 1
ATOM 690 C C . ASP A 1 85 ? 24.394 15.312 -14.245 1.00 73.69 85 ASP A C 1
ATOM 692 O O . ASP A 1 85 ? 24.311 15.805 -13.122 1.00 73.69 85 ASP A O 1
ATOM 696 N N . SER A 1 86 ? 25.341 15.667 -15.107 1.00 77.56 86 SER A N 1
ATOM 697 C CA . SER A 1 86 ? 26.294 16.747 -14.886 1.00 77.56 86 SER A CA 1
ATOM 698 C C . SER A 1 86 ? 26.106 17.825 -15.945 1.00 77.56 86 SER A C 1
ATOM 700 O O . SER A 1 86 ? 25.688 17.571 -17.072 1.00 77.56 86 SER A O 1
ATOM 702 N N . SER A 1 87 ? 26.416 19.064 -15.587 1.00 81.69 87 SER A N 1
ATOM 703 C CA . SER A 1 87 ? 26.394 20.194 -16.514 1.00 81.69 87 SER A CA 1
ATOM 704 C C . SER A 1 87 ? 27.736 20.899 -16.482 1.00 81.69 87 SER A C 1
ATOM 706 O O . SER A 1 87 ? 28.269 21.165 -15.405 1.00 81.69 87 SER A O 1
ATOM 708 N N . GLY A 1 88 ? 28.272 21.226 -17.653 1.00 81.44 88 GLY A N 1
ATOM 709 C CA . GLY A 1 88 ? 29.551 21.913 -17.779 1.00 81.44 88 GLY A CA 1
ATOM 710 C C . GLY A 1 88 ? 29.562 22.877 -18.953 1.00 81.44 88 GLY A C 1
ATOM 711 O O . GLY A 1 88 ? 28.828 22.711 -19.928 1.00 81.44 88 GLY A O 1
ATOM 712 N N . TYR A 1 89 ? 30.403 23.902 -18.856 1.00 82.38 89 TYR A N 1
ATOM 713 C CA . TYR A 1 89 ? 30.662 24.803 -19.969 1.00 82.38 89 TYR A CA 1
ATOM 714 C C . TYR A 1 89 ? 31.594 24.114 -20.960 1.00 82.38 89 TYR A C 1
ATOM 716 O O . TYR A 1 89 ? 32.710 23.730 -20.615 1.00 82.38 89 TYR A O 1
ATOM 724 N N . VAL A 1 90 ? 31.122 23.947 -22.189 1.00 80.62 90 VAL A N 1
ATOM 725 C CA . VAL A 1 90 ? 31.913 23.417 -23.296 1.00 80.62 90 VAL A CA 1
ATOM 726 C C . VAL A 1 90 ? 32.074 24.540 -24.307 1.00 80.62 90 VAL A C 1
ATOM 728 O O . VAL A 1 90 ? 31.086 25.136 -24.737 1.00 80.62 90 VAL A O 1
ATOM 731 N N . ARG A 1 91 ? 33.318 24.832 -24.688 1.00 79.69 91 ARG A N 1
ATOM 732 C CA . ARG A 1 91 ? 33.613 25.834 -25.711 1.00 79.69 91 ARG A CA 1
ATOM 733 C C . ARG A 1 91 ? 33.096 25.353 -27.063 1.00 79.69 91 ARG A C 1
ATOM 735 O O . ARG A 1 91 ? 33.478 24.281 -27.525 1.00 79.69 91 ARG A O 1
ATOM 742 N N . ASP A 1 92 ? 32.211 26.125 -27.685 1.00 79.06 92 ASP A N 1
ATOM 743 C CA . ASP A 1 92 ? 31.743 25.848 -29.041 1.00 79.06 92 ASP A CA 1
ATOM 744 C C . ASP A 1 92 ? 32.782 26.350 -30.052 1.00 79.06 92 ASP A C 1
ATOM 746 O O . ASP A 1 92 ? 33.020 27.552 -30.172 1.00 79.06 92 ASP A O 1
ATOM 750 N N . GLU A 1 93 ? 33.402 25.429 -30.791 1.00 79.06 93 GLU A N 1
ATOM 751 C CA . GLU A 1 93 ? 34.454 25.726 -31.773 1.00 79.06 93 GLU A CA 1
ATOM 752 C C . GLU A 1 93 ? 33.975 26.642 -32.910 1.00 79.06 93 GLU A C 1
ATOM 754 O O . GLU A 1 93 ? 34.780 27.337 -33.529 1.00 79.06 93 GLU A O 1
ATOM 759 N N . ARG A 1 94 ? 32.662 26.690 -33.182 1.00 79.44 94 ARG A N 1
ATOM 760 C CA . ARG A 1 94 ? 32.104 27.514 -34.263 1.00 79.44 94 ARG A CA 1
ATOM 761 C C . ARG A 1 94 ? 31.882 28.967 -33.851 1.00 79.44 94 ARG A C 1
ATOM 763 O O . ARG A 1 94 ? 31.937 29.859 -34.694 1.00 79.44 94 ARG A O 1
ATOM 770 N N . THR A 1 95 ? 31.574 29.202 -32.580 1.00 80.31 95 THR A N 1
ATOM 771 C CA . THR A 1 95 ? 31.180 30.525 -32.066 1.00 80.31 95 THR A CA 1
ATOM 772 C C . THR A 1 95 ? 32.187 31.105 -31.075 1.00 80.31 95 THR A C 1
ATOM 774 O O . THR A 1 95 ? 32.099 32.289 -30.767 1.00 80.31 95 THR A O 1
ATOM 777 N N . ASN A 1 96 ? 33.168 30.315 -30.617 1.00 80.62 96 ASN A N 1
ATOM 778 C CA . ASN A 1 96 ? 34.147 30.667 -29.581 1.00 80.62 96 ASN A CA 1
ATOM 779 C C . ASN A 1 96 ? 33.519 31.175 -28.271 1.00 80.62 96 ASN A C 1
ATOM 781 O O . ASN A 1 96 ? 34.161 31.894 -27.505 1.00 80.62 96 ASN A O 1
ATOM 785 N N . ILE A 1 97 ? 32.270 30.794 -27.999 1.00 80.62 97 ILE A N 1
ATOM 786 C CA . ILE A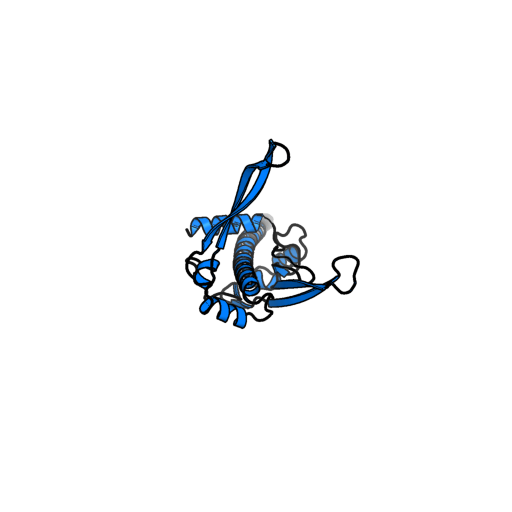 1 97 ? 31.558 31.121 -26.764 1.00 80.62 97 ILE A CA 1
ATOM 787 C C . ILE A 1 97 ? 31.419 29.842 -25.937 1.00 80.62 97 ILE A C 1
ATOM 789 O O . ILE A 1 97 ? 31.200 28.750 -26.471 1.00 80.62 97 ILE A O 1
ATOM 793 N N . ASP A 1 98 ? 31.558 29.981 -24.621 1.00 80.56 98 ASP A N 1
ATOM 794 C CA . ASP A 1 98 ? 31.346 28.887 -23.681 1.00 80.56 98 ASP A CA 1
ATOM 795 C C . ASP A 1 98 ? 29.845 28.681 -23.485 1.00 80.56 98 ASP A C 1
ATOM 797 O O . ASP A 1 98 ? 29.147 29.527 -22.923 1.00 80.56 98 ASP A O 1
ATOM 801 N N . VAL A 1 99 ? 29.339 27.552 -23.977 1.00 84.06 99 VAL A N 1
ATOM 802 C CA . VAL A 1 99 ? 27.929 27.182 -23.854 1.00 84.06 99 VAL A CA 1
ATOM 803 C C . VAL A 1 99 ? 27.773 26.112 -22.784 1.00 84.06 99 VAL A C 1
ATOM 805 O O . VAL A 1 99 ? 28.532 25.142 -22.733 1.00 84.06 99 VAL A O 1
ATOM 808 N N . MET A 1 100 ? 26.784 26.281 -21.909 1.00 81.12 100 MET A N 1
ATOM 809 C CA . MET A 1 100 ? 26.458 25.274 -20.903 1.00 81.12 100 MET A CA 1
ATOM 810 C C . MET A 1 100 ? 25.808 24.074 -21.592 1.00 81.12 100 MET A C 1
ATOM 812 O O . MET A 1 100 ? 24.758 24.204 -22.221 1.00 81.12 100 MET A O 1
ATOM 816 N N . LYS A 1 101 ? 26.444 22.907 -21.488 1.00 81.19 101 LYS A N 1
ATOM 817 C CA . LYS A 1 101 ? 25.917 21.636 -21.984 1.00 81.19 101 LYS A CA 1
ATOM 818 C C . LYS A 1 101 ? 25.655 20.701 -20.813 1.00 81.19 101 LYS A C 1
ATOM 820 O O . LYS A 1 101 ? 26.495 20.549 -19.927 1.00 81.19 101 LYS A O 1
ATOM 825 N N . SER A 1 102 ? 24.498 20.054 -20.846 1.00 76.38 102 SER A N 1
ATOM 826 C CA . SER A 1 102 ? 24.165 18.951 -19.948 1.00 76.38 102 SER A CA 1
ATOM 827 C C . SER A 1 102 ? 24.661 17.644 -20.557 1.00 76.38 102 SER A C 1
ATOM 829 O O . SER A 1 102 ? 24.455 17.398 -21.746 1.00 76.38 102 SER A O 1
ATOM 831 N N . PHE A 1 103 ? 25.321 16.814 -19.759 1.00 77.94 103 PHE A N 1
ATOM 832 C CA . PHE A 1 103 ? 25.772 15.484 -20.145 1.00 77.94 103 PHE A CA 1
ATOM 833 C C . PHE A 1 103 ? 25.524 14.493 -19.008 1.00 77.94 103 PHE A C 1
ATOM 835 O O . PHE A 1 103 ? 25.735 14.789 -17.834 1.00 77.94 103 PHE A O 1
ATOM 842 N N . THR A 1 104 ? 25.085 13.292 -19.364 1.00 73.88 104 THR A N 1
ATOM 843 C CA . THR A 1 104 ? 24.869 12.214 -18.399 1.00 73.88 104 THR A CA 1
ATOM 844 C C . THR A 1 104 ? 26.148 11.394 -18.288 1.00 73.88 104 THR A C 1
ATOM 846 O O . THR A 1 104 ? 26.589 10.791 -19.268 1.00 73.88 104 THR A O 1
ATOM 849 N N . ILE A 1 105 ? 26.745 11.361 -17.098 1.00 71.31 105 ILE A N 1
ATOM 850 C CA . ILE A 1 105 ? 27.856 10.462 -16.789 1.00 71.31 105 ILE A CA 1
ATOM 851 C C . ILE A 1 105 ? 27.256 9.160 -16.259 1.00 71.31 105 ILE A C 1
ATOM 853 O O . ILE A 1 105 ? 26.509 9.158 -15.279 1.00 71.31 105 ILE A O 1
ATOM 857 N N . VAL A 1 106 ? 27.567 8.044 -16.914 1.00 70.06 106 VAL A N 1
ATOM 858 C CA . VAL A 1 106 ? 27.253 6.708 -16.396 1.00 70.06 106 VAL A CA 1
ATOM 859 C C . VAL A 1 106 ? 28.465 6.247 -15.596 1.00 70.06 106 VAL A C 1
ATOM 861 O O . VAL A 1 106 ? 29.492 5.919 -16.181 1.00 70.06 106 VAL A O 1
ATOM 864 N N . ASP A 1 107 ? 28.362 6.297 -14.270 1.00 57.16 107 ASP A N 1
ATOM 865 C CA . ASP A 1 107 ? 29.516 6.184 -13.370 1.00 57.16 107 ASP A CA 1
ATOM 866 C C . ASP A 1 107 ? 29.870 4.721 -13.054 1.00 57.16 107 ASP A C 1
ATOM 868 O O . ASP A 1 107 ? 31.038 4.347 -12.986 1.00 57.16 107 ASP A O 1
ATOM 872 N N . THR A 1 108 ? 28.882 3.832 -12.880 1.00 61.12 108 THR A N 1
ATOM 873 C CA . THR A 1 108 ? 29.151 2.424 -12.522 1.00 61.12 108 THR A CA 1
ATOM 874 C C . THR A 1 108 ? 28.001 1.492 -12.913 1.00 61.12 108 THR A C 1
ATOM 876 O O . THR A 1 108 ? 26.830 1.799 -12.679 1.00 61.12 108 THR A O 1
ATOM 879 N N . ILE A 1 109 ? 28.350 0.323 -13.466 1.00 61.31 109 ILE A N 1
ATOM 880 C CA . ILE A 1 109 ? 27.500 -0.876 -13.470 1.00 61.31 109 ILE A CA 1
ATOM 881 C C . ILE A 1 109 ? 27.844 -1.621 -12.184 1.00 61.31 109 ILE A C 1
ATOM 883 O O . ILE A 1 109 ? 28.921 -2.211 -12.081 1.00 61.31 109 ILE A O 1
ATOM 887 N N . VAL A 1 110 ? 26.983 -1.540 -11.173 1.00 58.94 110 VAL A N 1
ATOM 888 C CA . VAL A 1 110 ? 27.178 -2.328 -9.952 1.00 58.94 110 VAL A CA 1
ATOM 889 C C . VAL A 1 110 ? 26.860 -3.784 -10.295 1.00 58.94 110 VAL A C 1
ATOM 891 O O . VAL A 1 110 ? 25.914 -4.050 -11.042 1.00 58.94 110 VAL A O 1
ATOM 894 N N . SER A 1 111 ? 27.692 -4.707 -9.798 1.00 59.16 111 SER A N 1
ATOM 895 C CA . SER A 1 111 ? 27.543 -6.164 -9.919 1.00 59.16 111 SER A CA 1
ATOM 896 C C . SER A 1 111 ? 26.087 -6.628 -9.767 1.00 59.16 111 SER A C 1
ATOM 898 O O . SER A 1 111 ? 25.326 -5.965 -9.065 1.00 59.16 111 SER A O 1
ATOM 900 N N . PRO A 1 112 ? 25.693 -7.765 -10.376 1.00 68.19 112 PRO A N 1
ATOM 901 C CA . PRO A 1 112 ? 24.327 -8.272 -10.280 1.00 68.19 112 PRO A CA 1
ATOM 902 C C . PRO A 1 112 ? 23.888 -8.394 -8.815 1.00 68.19 112 PRO A C 1
ATOM 904 O O . PRO A 1 112 ? 24.401 -9.234 -8.074 1.00 68.19 112 PRO A O 1
ATOM 907 N N . THR A 1 113 ? 22.942 -7.547 -8.410 1.00 74.88 113 THR A N 1
ATOM 908 C CA . THR A 1 113 ? 22.309 -7.599 -7.089 1.00 74.88 113 THR A CA 1
ATOM 909 C C . THR A 1 113 ? 21.043 -8.434 -7.204 1.00 74.88 113 THR A C 1
ATOM 911 O O . THR A 1 113 ? 20.331 -8.368 -8.211 1.00 74.88 113 THR A O 1
ATOM 914 N N . SER A 1 114 ? 20.752 -9.233 -6.179 1.00 80.81 114 SER A N 1
ATOM 915 C CA . SER A 1 114 ? 19.494 -9.972 -6.110 1.00 80.81 114 SER A CA 1
ATOM 916 C C . SER A 1 114 ? 18.312 -9.001 -6.083 1.00 80.81 114 SER A C 1
ATOM 918 O O . SER A 1 114 ? 18.327 -8.016 -5.340 1.00 80.81 114 SER A O 1
ATOM 920 N N . VAL A 1 115 ? 17.267 -9.280 -6.867 1.00 81.06 115 VAL A N 1
ATOM 921 C CA . VAL A 1 115 ? 16.016 -8.498 -6.834 1.00 81.06 115 VAL A CA 1
ATOM 922 C C . VAL A 1 115 ? 15.450 -8.456 -5.414 1.00 81.06 115 VAL A C 1
ATOM 924 O O . VAL A 1 115 ? 15.000 -7.406 -4.955 1.00 81.06 115 VAL A O 1
ATOM 927 N N . LYS A 1 116 ? 15.545 -9.576 -4.691 1.00 82.38 116 LYS A N 1
ATOM 928 C CA . LYS A 1 116 ? 15.140 -9.683 -3.289 1.00 82.38 116 LYS A CA 1
ATOM 929 C C . LYS A 1 116 ? 15.827 -8.643 -2.404 1.00 82.38 116 LYS A C 1
ATOM 931 O O . LYS A 1 116 ? 15.150 -7.912 -1.685 1.00 82.38 116 LYS A O 1
ATOM 936 N N . ASP A 1 117 ? 17.147 -8.529 -2.497 1.00 82.25 117 ASP A N 1
ATOM 937 C CA . ASP A 1 117 ? 17.915 -7.611 -1.651 1.00 82.25 117 ASP A CA 1
ATOM 938 C C . ASP A 1 117 ? 17.596 -6.148 -1.987 1.00 82.25 117 ASP A C 1
ATOM 940 O O . ASP A 1 117 ? 17.578 -5.297 -1.102 1.00 82.25 117 ASP A O 1
ATOM 944 N N . SER A 1 118 ? 17.274 -5.858 -3.253 1.00 81.31 118 SER A N 1
ATOM 945 C CA . SER A 1 118 ? 16.900 -4.510 -3.689 1.00 81.31 118 SER A CA 1
ATOM 946 C C . SER A 1 118 ? 15.535 -4.046 -3.176 1.00 81.31 118 SER A C 1
ATOM 948 O O . SER A 1 118 ? 15.346 -2.841 -3.028 1.00 81.31 118 SER A O 1
ATOM 950 N N . ILE A 1 119 ? 14.576 -4.954 -2.977 1.00 80.75 119 ILE A N 1
ATOM 951 C CA . ILE A 1 119 ? 13.211 -4.609 -2.542 1.00 80.75 119 ILE A CA 1
ATOM 952 C C . ILE A 1 119 ? 13.100 -4.693 -1.017 1.00 80.75 119 ILE A C 1
ATOM 954 O O . ILE A 1 119 ? 12.608 -3.779 -0.356 1.00 80.75 119 ILE A O 1
ATOM 958 N N . PHE A 1 120 ? 13.574 -5.796 -0.441 1.00 83.50 120 PHE A N 1
ATOM 959 C CA . PHE A 1 120 ? 13.348 -6.098 0.968 1.00 83.50 120 PHE A CA 1
ATOM 960 C C . PHE A 1 120 ? 14.502 -5.639 1.860 1.00 83.50 120 PHE A C 1
ATOM 962 O O . PHE A 1 120 ? 14.290 -5.371 3.044 1.00 83.50 120 PHE A O 1
ATOM 969 N N . GLY A 1 121 ? 15.720 -5.516 1.322 1.00 82.06 121 GLY A N 1
ATOM 970 C CA . GLY A 1 121 ? 16.913 -5.253 2.120 1.00 82.06 121 GLY A CA 1
ATOM 971 C C . GLY A 1 121 ? 17.091 -6.329 3.193 1.00 82.06 121 GLY A C 1
ATOM 972 O O . GLY A 1 121 ? 17.411 -7.473 2.891 1.00 82.06 121 GLY A O 1
ATOM 973 N N . ARG A 1 122 ? 16.862 -5.962 4.460 1.00 77.31 122 ARG A N 1
ATOM 974 C CA . ARG A 1 122 ? 16.895 -6.886 5.611 1.00 77.31 122 ARG A CA 1
ATOM 975 C C . ARG A 1 122 ? 15.538 -7.515 5.956 1.00 77.31 122 ARG A C 1
ATOM 977 O O . ARG A 1 122 ? 15.495 -8.394 6.813 1.00 77.31 122 ARG A O 1
ATOM 984 N N . ARG A 1 123 ? 14.439 -7.055 5.349 1.00 83.06 123 ARG A N 1
ATOM 985 C CA . ARG A 1 123 ? 13.082 -7.553 5.624 1.00 83.06 123 ARG A CA 1
ATOM 986 C C . ARG A 1 123 ? 12.878 -8.943 5.013 1.00 83.06 123 ARG A C 1
ATOM 988 O O . ARG A 1 123 ? 13.513 -9.301 4.023 1.00 83.06 123 ARG A O 1
ATOM 995 N N . SER A 1 124 ? 11.991 -9.735 5.617 1.00 80.75 124 SER A N 1
ATOM 996 C CA . SER A 1 124 ? 11.613 -11.035 5.052 1.00 80.75 124 SER A CA 1
ATOM 997 C C . SER A 1 124 ? 10.659 -10.865 3.868 1.00 80.75 124 SER A C 1
ATOM 999 O O . SER A 1 124 ? 9.859 -9.934 3.832 1.00 80.75 124 SER A O 1
ATOM 1001 N N . MET A 1 125 ? 10.726 -11.806 2.927 1.00 82.81 125 MET A N 1
ATOM 1002 C CA . MET A 1 125 ? 9.824 -11.905 1.777 1.00 82.81 125 MET A CA 1
ATOM 1003 C C . MET A 1 125 ? 8.552 -12.711 2.098 1.00 82.81 125 MET A C 1
ATOM 1005 O O . MET A 1 125 ? 7.640 -12.746 1.280 1.00 82.81 125 MET A O 1
ATOM 1009 N N . ASP A 1 126 ? 8.468 -13.371 3.258 1.00 79.69 126 ASP A N 1
ATOM 1010 C CA . ASP A 1 126 ? 7.457 -14.411 3.527 1.00 79.69 126 ASP A CA 1
ATOM 1011 C C . ASP A 1 126 ? 6.003 -13.949 3.326 1.00 79.69 126 ASP A C 1
ATOM 1013 O O . ASP A 1 126 ? 5.158 -14.739 2.908 1.00 79.69 126 ASP A O 1
ATOM 1017 N N . ASN A 1 127 ? 5.726 -12.661 3.544 1.00 80.69 127 ASN A N 1
ATOM 1018 C CA . ASN A 1 127 ? 4.391 -12.077 3.400 1.00 80.69 127 ASN A CA 1
ATOM 1019 C C . ASN A 1 127 ? 4.136 -11.429 2.029 1.00 80.69 127 ASN A C 1
ATOM 1021 O O . ASN A 1 127 ? 3.099 -10.807 1.830 1.00 80.69 127 ASN A O 1
ATOM 1025 N N . PHE A 1 128 ? 5.038 -11.573 1.055 1.00 88.31 128 PHE A N 1
ATOM 1026 C CA . PHE A 1 128 ? 4.888 -10.900 -0.233 1.00 88.31 128 PHE A CA 1
ATOM 1027 C C . PHE A 1 128 ? 3.615 -11.336 -0.976 1.00 88.31 128 PHE A C 1
ATOM 1029 O O . PHE A 1 128 ? 3.398 -12.523 -1.258 1.00 88.31 128 PHE A O 1
ATOM 1036 N N . GLY A 1 129 ? 2.805 -10.346 -1.355 1.00 88.12 129 GLY A N 1
ATOM 1037 C CA . GLY A 1 129 ? 1.519 -10.545 -2.024 1.00 88.12 129 GLY A CA 1
ATOM 1038 C C . GLY A 1 129 ? 0.354 -10.825 -1.072 1.00 88.12 129 GLY A C 1
ATOM 1039 O O . GLY A 1 129 ? -0.745 -11.096 -1.550 1.00 88.12 129 GLY A O 1
ATOM 1040 N N . TYR A 1 130 ? 0.573 -10.751 0.243 1.00 92.31 130 TYR A N 1
ATOM 1041 C CA . TYR A 1 130 ? -0.471 -10.883 1.254 1.00 92.31 130 TYR A CA 1
ATOM 1042 C C . TYR A 1 130 ? -0.338 -9.800 2.321 1.00 92.31 130 TYR A C 1
ATOM 1044 O O . TYR A 1 130 ? 0.748 -9.297 2.598 1.00 92.31 130 TYR A O 1
ATOM 1052 N N . ILE A 1 131 ? -1.451 -9.470 2.961 1.00 91.31 131 ILE A N 1
ATOM 1053 C CA . ILE A 1 131 ? -1.496 -8.572 4.110 1.00 91.31 131 ILE A CA 1
ATOM 1054 C C . ILE A 1 131 ? -1.983 -9.394 5.294 1.00 91.31 131 ILE A C 1
ATOM 1056 O O . ILE A 1 131 ? -3.040 -10.018 5.224 1.00 91.31 131 ILE A O 1
ATOM 1060 N N . ASN A 1 132 ? -1.196 -9.419 6.368 1.00 89.38 132 ASN A N 1
ATOM 1061 C CA . ASN A 1 132 ? -1.597 -10.097 7.593 1.00 89.38 132 ASN A CA 1
ATOM 1062 C C . ASN A 1 132 ? -2.474 -9.165 8.437 1.00 89.38 132 ASN A C 1
ATOM 1064 O O . ASN A 1 132 ? -2.015 -8.097 8.852 1.00 89.38 132 ASN A O 1
ATOM 1068 N N . VAL A 1 133 ? -3.713 -9.582 8.684 1.00 88.31 133 VAL A N 1
ATOM 1069 C CA . VAL A 1 133 ? -4.683 -8.891 9.538 1.00 88.31 133 VAL A CA 1
ATOM 1070 C C . VAL A 1 133 ? -5.189 -9.900 10.559 1.00 88.31 133 VAL A C 1
ATOM 1072 O O . VAL A 1 133 ? -5.788 -10.904 10.192 1.00 88.31 133 VAL A O 1
ATOM 1075 N N . ASP A 1 134 ? -4.884 -9.680 11.839 1.00 84.69 134 ASP A N 1
ATOM 1076 C CA . ASP A 1 134 ? -5.292 -10.548 12.957 1.00 84.69 134 ASP A CA 1
ATOM 1077 C C . ASP A 1 134 ? -4.982 -12.049 12.762 1.00 84.69 134 ASP A C 1
ATOM 1079 O O . ASP A 1 134 ? -5.699 -12.929 13.239 1.00 84.69 134 ASP A O 1
ATOM 1083 N N . GLY A 1 135 ? -3.877 -12.360 12.075 1.00 82.31 135 GLY A N 1
ATOM 1084 C CA . GLY A 1 135 ? -3.457 -13.734 11.787 1.00 82.31 135 GLY A CA 1
ATOM 1085 C C . GLY A 1 135 ? -4.067 -14.343 10.520 1.00 82.31 135 GLY A C 1
ATOM 1086 O O . GLY A 1 135 ? -3.672 -15.445 10.139 1.00 82.31 135 GLY A O 1
ATOM 1087 N N . GLU A 1 136 ? -4.960 -13.632 9.834 1.00 87.81 136 GLU A N 1
ATOM 1088 C CA . GLU A 1 136 ? -5.466 -13.989 8.512 1.00 87.81 136 GLU A CA 1
ATOM 1089 C C . GLU A 1 136 ? -4.627 -13.325 7.412 1.00 87.81 136 GLU A C 1
ATOM 1091 O O . GLU A 1 136 ? -4.236 -12.163 7.517 1.00 87.81 136 GLU A O 1
ATOM 1096 N N . ASN A 1 137 ? -4.321 -14.075 6.351 1.00 91.06 137 ASN A N 1
ATOM 1097 C CA . ASN A 1 137 ? -3.560 -13.573 5.210 1.00 91.06 137 ASN A CA 1
ATOM 1098 C C . ASN A 1 137 ? -4.513 -13.206 4.075 1.00 91.06 137 ASN A C 1
ATOM 1100 O O . ASN A 1 137 ? -5.008 -14.081 3.363 1.00 91.06 137 ASN A O 1
ATOM 1104 N N . ILE A 1 138 ? -4.723 -11.909 3.883 1.00 92.88 138 ILE A N 1
ATOM 1105 C CA . ILE A 1 138 ? -5.560 -11.373 2.812 1.00 92.88 138 ILE A CA 1
ATOM 1106 C C . ILE A 1 138 ? -4.705 -11.230 1.548 1.00 92.88 138 ILE A C 1
ATOM 1108 O O . ILE A 1 138 ? -3.669 -10.562 1.596 1.00 92.88 138 ILE A O 1
ATOM 1112 N N . PRO A 1 139 ? -5.080 -11.851 0.416 1.00 93.38 139 PRO A N 1
ATOM 1113 C CA . PRO A 1 139 ? -4.320 -11.743 -0.822 1.00 93.38 139 PRO A CA 1
ATOM 1114 C C . PRO A 1 139 ? -4.454 -10.353 -1.446 1.00 93.38 139 PRO A C 1
ATOM 1116 O O . PRO A 1 139 ? -5.548 -9.801 -1.548 1.00 93.38 139 PRO A O 1
ATOM 1119 N N . ILE A 1 140 ? -3.337 -9.821 -1.935 1.00 95.19 140 ILE A N 1
ATOM 1120 C CA . ILE A 1 140 ? -3.336 -8.631 -2.787 1.00 95.19 140 ILE A CA 1
ATOM 1121 C C . ILE A 1 140 ? -3.813 -9.046 -4.178 1.00 95.19 140 ILE A C 1
ATOM 1123 O O . ILE A 1 140 ? -3.339 -10.029 -4.748 1.00 95.19 140 ILE A O 1
ATOM 1127 N N . GLN A 1 141 ? -4.745 -8.293 -4.746 1.00 96.00 141 GLN A N 1
ATOM 1128 C CA . GLN A 1 141 ? -5.169 -8.488 -6.127 1.00 96.00 141 GLN A CA 1
ATOM 1129 C C . GLN A 1 141 ? -4.241 -7.705 -7.050 1.00 96.00 141 GLN A C 1
ATOM 1131 O O . GLN A 1 141 ? -3.827 -6.591 -6.728 1.00 96.00 141 GLN A O 1
ATOM 1136 N N . LEU A 1 142 ? -3.902 -8.297 -8.193 1.00 95.94 142 LEU A N 1
ATOM 1137 C CA . LEU A 1 142 ? -2.979 -7.727 -9.164 1.00 95.94 142 LEU A CA 1
ATOM 1138 C C . LEU A 1 142 ? -3.600 -7.783 -10.553 1.00 95.94 142 LEU A C 1
ATOM 1140 O O . LEU A 1 142 ? -4.206 -8.777 -10.948 1.00 95.94 142 LEU A O 1
ATOM 1144 N N . TRP A 1 143 ? -3.438 -6.698 -11.294 1.00 95.19 143 TRP A N 1
ATOM 1145 C CA . TRP A 1 143 ? -3.872 -6.593 -12.672 1.00 95.19 143 TRP A CA 1
ATOM 1146 C C . TRP A 1 143 ? -2.874 -5.761 -13.458 1.00 95.19 143 TRP A C 1
ATOM 1148 O O . TRP A 1 143 ? -2.442 -4.707 -12.997 1.00 95.19 143 TRP A O 1
ATOM 1158 N N . ALA A 1 144 ? -2.545 -6.203 -14.665 1.00 95.12 144 ALA A N 1
ATOM 1159 C CA . ALA A 1 144 ? -1.680 -5.479 -15.576 1.00 95.12 144 ALA A CA 1
ATOM 1160 C C . ALA A 1 144 ? -2.299 -5.428 -16.967 1.00 95.12 144 ALA A C 1
ATOM 1162 O O . ALA A 1 144 ? -2.937 -6.373 -17.430 1.00 95.12 144 ALA A O 1
ATOM 1163 N N . SER A 1 145 ? -2.104 -4.303 -17.645 1.00 94.12 145 SER A N 1
ATOM 1164 C CA . SER A 1 145 ? -2.553 -4.125 -19.018 1.00 94.12 145 SER A CA 1
ATOM 1165 C C . SER A 1 145 ? -1.735 -3.045 -19.724 1.00 94.12 145 SER A C 1
ATOM 1167 O O . SER A 1 145 ? -0.741 -2.524 -19.204 1.00 94.12 145 SER A O 1
ATOM 1169 N N . TYR A 1 146 ? -2.124 -2.734 -20.951 1.00 92.50 146 TYR A N 1
ATOM 1170 C CA . TYR A 1 146 ? -1.513 -1.686 -21.747 1.00 92.50 146 TYR A CA 1
ATOM 1171 C C . TYR A 1 146 ? -2.559 -0.978 -22.592 1.00 92.50 146 TYR A C 1
ATOM 1173 O O . TYR A 1 146 ? -3.574 -1.557 -22.971 1.00 92.50 146 TYR A O 1
ATOM 1181 N N . ASN A 1 147 ? -2.270 0.279 -22.908 1.00 90.19 147 ASN A N 1
ATOM 1182 C CA . ASN A 1 147 ? -3.030 1.063 -23.865 1.00 90.19 147 ASN A CA 1
ATOM 1183 C C . ASN A 1 147 ? -2.102 1.489 -24.994 1.00 90.19 147 ASN A C 1
ATOM 1185 O O . ASN A 1 147 ? -0.974 1.925 -24.758 1.00 90.19 147 ASN A O 1
ATOM 1189 N N . ASP A 1 148 ? -2.604 1.397 -26.217 1.00 88.75 148 ASP A N 1
ATOM 1190 C CA . ASP A 1 148 ? -1.907 1.885 -27.396 1.00 88.75 148 ASP A CA 1
ATOM 1191 C C . ASP A 1 148 ? -2.268 3.359 -27.607 1.00 88.75 148 ASP A C 1
ATOM 1193 O O . ASP A 1 148 ? -3.441 3.725 -27.716 1.00 88.75 148 ASP A O 1
ATOM 1197 N N . ARG A 1 149 ? -1.254 4.223 -27.663 1.00 83.25 149 ARG A N 1
ATOM 1198 C CA . ARG A 1 149 ? -1.405 5.649 -27.960 1.00 83.25 149 ARG A CA 1
ATOM 1199 C C . ARG A 1 149 ? -0.655 5.987 -29.238 1.00 83.25 149 ARG A C 1
ATOM 1201 O O . ARG A 1 149 ? 0.526 5.684 -29.372 1.00 83.25 149 ARG A O 1
ATOM 1208 N N . ILE A 1 150 ? -1.325 6.675 -30.156 1.00 79.00 150 ILE A N 1
ATOM 1209 C CA . ILE A 1 150 ? -0.678 7.226 -31.349 1.00 79.00 150 ILE A CA 1
ATOM 1210 C C . ILE A 1 150 ? 0.137 8.452 -30.929 1.00 79.00 150 ILE A C 1
ATOM 1212 O O . ILE A 1 150 ? -0.384 9.360 -30.279 1.00 79.00 150 ILE A O 1
ATOM 1216 N N . VAL A 1 151 ? 1.419 8.474 -31.286 1.00 77.25 151 VAL A N 1
ATOM 1217 C CA . VAL A 1 151 ? 2.343 9.562 -30.964 1.00 77.25 151 VAL A CA 1
ATOM 1218 C C . VAL A 1 151 ? 2.756 10.282 -32.242 1.00 77.25 151 VAL A C 1
ATOM 1220 O O . VAL A 1 151 ? 3.534 9.775 -33.048 1.00 77.25 151 VAL A O 1
ATOM 1223 N N . GLY A 1 152 ? 2.278 11.516 -32.394 1.00 75.75 152 GLY A N 1
ATOM 1224 C CA . GLY A 1 152 ? 2.551 12.360 -33.555 1.00 75.75 152 GLY A CA 1
ATOM 1225 C C . GLY A 1 152 ? 1.385 12.402 -34.542 1.00 75.75 152 GLY A C 1
ATOM 1226 O O . GLY A 1 152 ? 0.271 11.997 -34.226 1.00 75.75 152 GLY A O 1
ATOM 1227 N N . ASN A 1 153 ? 1.645 12.952 -35.729 1.00 73.81 153 ASN A N 1
ATOM 1228 C CA . ASN A 1 153 ? 0.617 13.183 -36.752 1.00 73.81 153 ASN A CA 1
ATOM 1229 C C . ASN A 1 153 ? 0.460 12.009 -37.736 1.00 73.81 153 ASN A C 1
ATOM 1231 O O . ASN A 1 153 ? -0.316 12.099 -38.682 1.00 73.81 153 ASN A O 1
ATOM 1235 N N . ASP A 1 154 ? 1.229 10.936 -37.541 1.00 74.06 154 ASP A N 1
ATOM 1236 C CA . ASP A 1 154 ? 1.167 9.725 -38.350 1.00 74.06 154 ASP A CA 1
ATOM 1237 C C . ASP A 1 154 ? 0.611 8.575 -37.500 1.00 74.06 154 ASP A C 1
ATOM 1239 O O . ASP A 1 154 ? 1.130 8.260 -36.428 1.00 74.06 154 ASP A O 1
ATOM 1243 N N . SER A 1 155 ? -0.451 7.943 -37.996 1.00 72.38 155 SER A N 1
ATOM 1244 C CA . SER A 1 155 ? -1.141 6.803 -37.382 1.00 72.38 155 SER A CA 1
ATOM 1245 C C . SER A 1 155 ? -0.277 5.543 -37.227 1.00 72.38 155 SER A C 1
ATOM 1247 O O . SER A 1 155 ? -0.724 4.572 -36.624 1.00 72.38 155 SER A O 1
ATOM 1249 N N . THR A 1 156 ? 0.943 5.535 -37.767 1.00 73.69 156 THR A N 1
ATOM 1250 C CA . THR A 1 156 ? 1.869 4.393 -37.706 1.00 73.69 156 THR A CA 1
ATOM 1251 C C . THR A 1 156 ? 2.738 4.363 -36.446 1.00 73.69 156 THR A C 1
ATOM 1253 O O . THR A 1 156 ? 3.259 3.306 -36.090 1.00 73.69 156 THR A O 1
ATOM 1256 N N . ASN A 1 157 ? 2.886 5.489 -35.740 1.00 78.56 157 ASN A N 1
ATOM 1257 C CA . ASN A 1 157 ? 3.743 5.573 -34.562 1.00 78.56 157 ASN A CA 1
ATOM 1258 C C . ASN A 1 157 ? 2.941 5.284 -33.285 1.00 78.56 157 ASN A C 1
ATOM 1260 O O . ASN A 1 157 ? 2.394 6.188 -32.651 1.00 78.56 157 ASN A O 1
ATOM 1264 N N . ILE A 1 158 ? 2.838 4.001 -32.937 1.00 79.69 158 ILE A N 1
ATOM 1265 C CA . ILE A 1 158 ? 2.081 3.520 -31.776 1.00 79.69 158 ILE A CA 1
ATOM 1266 C C . ILE A 1 158 ? 3.035 3.312 -30.599 1.00 79.69 158 ILE A C 1
ATOM 1268 O O . ILE A 1 158 ? 3.956 2.498 -30.661 1.00 79.69 158 ILE A O 1
ATOM 1272 N N . GLN A 1 159 ? 2.785 4.021 -29.502 1.00 84.12 159 GLN A N 1
ATOM 1273 C CA . GLN A 1 159 ? 3.456 3.818 -28.226 1.00 84.12 159 GLN A CA 1
ATOM 1274 C C . GLN A 1 159 ? 2.559 3.006 -27.292 1.00 84.12 159 GLN A C 1
ATOM 1276 O O . GLN A 1 159 ? 1.413 3.382 -27.046 1.00 84.12 159 GLN A O 1
ATOM 1281 N N . ARG A 1 160 ? 3.099 1.907 -26.755 1.00 87.38 160 ARG A N 1
ATOM 1282 C CA . ARG A 1 160 ? 2.419 1.096 -25.741 1.00 87.38 160 ARG A CA 1
ATOM 1283 C C . ARG A 1 160 ? 2.703 1.625 -24.347 1.00 87.38 160 ARG A C 1
ATOM 1285 O O . ARG A 1 160 ? 3.834 1.561 -23.861 1.00 87.38 160 ARG A O 1
ATOM 1292 N N . ASP A 1 161 ? 1.656 2.093 -23.694 1.00 90.19 161 ASP A N 1
ATOM 1293 C CA . ASP A 1 161 ? 1.687 2.546 -22.315 1.00 90.19 161 ASP A CA 1
ATOM 1294 C C . ASP A 1 161 ? 1.265 1.391 -21.400 1.00 90.19 161 ASP A C 1
ATOM 1296 O O . ASP A 1 161 ? 0.077 1.147 -21.205 1.00 90.19 161 ASP A O 1
ATOM 1300 N N . HIS A 1 162 ? 2.238 0.670 -20.840 1.00 92.88 162 HIS A N 1
ATOM 1301 C CA . HIS A 1 162 ? 1.981 -0.383 -19.850 1.00 92.88 162 HIS A CA 1
ATOM 1302 C C . HIS A 1 162 ? 1.655 0.217 -18.479 1.00 92.88 162 HIS A C 1
ATOM 1304 O O . HIS A 1 162 ? 2.361 1.126 -18.020 1.00 92.88 162 HIS A O 1
ATOM 1310 N N . PHE A 1 163 ? 0.661 -0.350 -17.800 1.00 94.56 163 PHE A N 1
ATOM 1311 C CA . PHE A 1 163 ? 0.244 -0.004 -16.440 1.00 94.56 163 PHE A CA 1
ATOM 1312 C C . PHE A 1 163 ? -0.185 -1.243 -15.657 1.00 94.56 163 PHE A C 1
ATOM 1314 O O . PHE A 1 163 ? -0.484 -2.287 -16.233 1.00 94.56 163 PHE A O 1
ATOM 1321 N N . PHE A 1 164 ? -0.185 -1.118 -14.337 1.00 96.50 164 PHE A N 1
ATOM 1322 C CA . PHE A 1 164 ? -0.686 -2.136 -13.429 1.00 96.50 164 PHE A CA 1
ATOM 1323 C C . PHE A 1 164 ? -1.489 -1.474 -12.317 1.00 96.50 164 PHE A C 1
ATOM 1325 O O . PHE A 1 164 ? -1.328 -0.282 -12.039 1.00 96.50 164 PHE A O 1
ATOM 1332 N N . LYS A 1 165 ? -2.325 -2.274 -11.670 1.00 96.38 165 LYS A N 1
ATOM 1333 C CA . LYS A 1 165 ? -3.037 -1.941 -10.450 1.00 96.38 165 LYS A CA 1
ATOM 1334 C C . LYS A 1 165 ? -2.872 -3.107 -9.487 1.00 96.38 165 LYS A C 1
ATOM 1336 O O . LYS A 1 165 ? -3.228 -4.233 -9.826 1.00 96.38 165 LYS A O 1
ATOM 1341 N N . ALA A 1 166 ? -2.353 -2.825 -8.300 1.00 97.00 166 ALA A N 1
ATOM 1342 C CA . ALA A 1 166 ? -2.402 -3.744 -7.172 1.00 97.00 166 ALA A CA 1
ATOM 1343 C C . ALA A 1 166 ? -3.317 -3.149 -6.099 1.00 97.00 166 ALA A C 1
ATOM 1345 O O . ALA A 1 166 ? -3.245 -1.945 -5.844 1.00 97.00 166 ALA A O 1
ATOM 1346 N N . TRP A 1 167 ? -4.208 -3.951 -5.517 1.00 96.44 167 TRP A N 1
ATOM 1347 C CA . TRP A 1 167 ? -5.179 -3.452 -4.545 1.00 96.44 167 TRP A CA 1
ATOM 1348 C C . T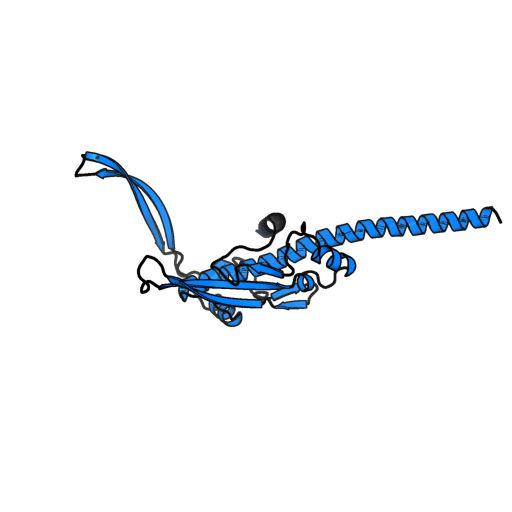RP A 1 167 ? -5.607 -4.496 -3.518 1.00 96.44 167 TRP A C 1
ATOM 1350 O O . TRP A 1 167 ? -5.468 -5.702 -3.721 1.00 96.44 167 TRP A O 1
ATOM 1360 N N . VAL A 1 168 ? -6.161 -3.993 -2.421 1.00 96.75 168 VAL A N 1
ATOM 1361 C CA . VAL A 1 168 ? -6.852 -4.755 -1.381 1.00 96.75 168 VAL A CA 1
ATOM 1362 C C . VAL A 1 168 ? -8.109 -3.994 -0.966 1.00 96.75 168 VAL A C 1
ATOM 1364 O O . VAL A 1 168 ? -8.124 -2.759 -0.971 1.00 96.75 168 VAL A O 1
ATOM 1367 N N . ASP A 1 169 ? -9.168 -4.714 -0.611 1.00 96.31 169 ASP A N 1
ATOM 1368 C CA . ASP A 1 169 ? -10.395 -4.097 -0.121 1.00 96.31 169 ASP A CA 1
ATOM 1369 C C . ASP A 1 169 ? -10.167 -3.456 1.255 1.00 96.31 169 ASP A C 1
ATOM 1371 O O . ASP A 1 169 ? -9.620 -4.066 2.176 1.00 96.31 169 ASP A O 1
ATOM 1375 N N . LYS A 1 170 ? -10.610 -2.203 1.419 1.00 94.88 170 LYS A N 1
ATOM 1376 C CA . LYS A 1 170 ? -10.454 -1.444 2.672 1.00 94.88 170 LYS A CA 1
ATOM 1377 C C . LYS A 1 170 ? -11.079 -2.187 3.855 1.00 94.88 170 LYS A C 1
ATOM 1379 O O . LYS A 1 170 ? -10.532 -2.189 4.954 1.00 94.88 170 LYS A O 1
ATOM 1384 N N . ARG A 1 171 ? -12.225 -2.832 3.624 1.00 94.56 171 ARG A N 1
ATOM 1385 C CA . ARG A 1 171 ? -12.948 -3.596 4.652 1.00 94.56 171 ARG A CA 1
ATOM 1386 C C . ARG A 1 171 ? -12.147 -4.793 5.143 1.00 94.56 171 ARG A C 1
ATOM 1388 O O . ARG A 1 171 ? -12.187 -5.068 6.335 1.00 94.56 171 ARG A O 1
ATOM 1395 N N . ASP A 1 172 ? -11.403 -5.440 4.253 1.00 94.56 172 ASP A N 1
ATOM 1396 C CA . ASP A 1 172 ? -10.573 -6.590 4.600 1.00 94.56 172 ASP A CA 1
ATOM 1397 C C . ASP A 1 172 ? -9.365 -6.135 5.427 1.00 94.56 172 ASP A C 1
ATOM 1399 O O . ASP A 1 172 ? -9.052 -6.734 6.450 1.00 94.56 172 ASP A O 1
ATOM 1403 N N . VAL A 1 173 ? -8.749 -4.999 5.074 1.00 94.00 173 VAL A N 1
ATOM 1404 C CA . VAL A 1 173 ? -7.655 -4.406 5.870 1.00 94.00 173 VAL A CA 1
ATOM 1405 C C . VAL A 1 173 ? -8.100 -4.077 7.300 1.00 94.00 173 VAL A C 1
ATOM 1407 O O . VAL A 1 173 ? -7.329 -4.228 8.246 1.00 94.00 173 VAL A O 1
ATOM 1410 N N . LEU A 1 174 ? -9.347 -3.636 7.472 1.00 94.12 174 LEU A N 1
ATOM 1411 C CA . LEU A 1 174 ? -9.920 -3.274 8.771 1.00 94.12 174 LEU A CA 1
ATOM 1412 C C . LEU A 1 174 ? -10.701 -4.418 9.439 1.00 94.12 174 LEU A C 1
ATOM 1414 O O . LEU A 1 174 ? -11.338 -4.196 10.470 1.00 94.12 174 LEU A O 1
ATOM 1418 N N . ALA A 1 175 ? -10.669 -5.630 8.880 1.00 92.50 175 ALA A N 1
ATOM 1419 C CA . ALA A 1 175 ? -11.438 -6.764 9.382 1.00 92.50 175 ALA A CA 1
ATOM 1420 C C . ALA A 1 175 ? -11.055 -7.113 10.827 1.00 92.50 175 ALA A C 1
ATOM 1422 O O . ALA A 1 175 ? -9.881 -7.174 11.162 1.00 92.50 175 ALA A O 1
ATOM 1423 N N . GLY A 1 176 ? -12.041 -7.345 11.694 1.00 89.12 176 GLY A N 1
ATOM 1424 C CA . GLY A 1 176 ? -11.813 -7.613 13.123 1.00 89.12 176 GLY A CA 1
ATOM 1425 C C . GLY A 1 176 ? -11.973 -6.388 14.031 1.00 89.12 176 GLY A C 1
ATOM 1426 O O . GLY A 1 176 ? -12.146 -6.552 15.238 1.00 89.12 176 GLY A O 1
ATOM 1427 N N . LEU A 1 177 ? -12.014 -5.176 13.465 1.00 91.12 177 LEU A N 1
ATOM 1428 C CA . LEU A 1 177 ? -12.397 -3.963 14.194 1.00 91.12 177 LEU A CA 1
ATOM 1429 C C . LEU A 1 177 ? -13.923 -3.831 14.331 1.00 91.12 177 LEU A C 1
ATOM 1431 O O . LEU A 1 177 ? -14.696 -4.597 13.756 1.00 91.12 177 LEU A O 1
ATOM 1435 N N . ASP A 1 178 ? -14.369 -2.845 15.112 1.00 92.12 178 ASP A N 1
ATOM 1436 C CA . ASP A 1 178 ? -15.795 -2.576 15.305 1.00 92.12 178 ASP A CA 1
ATOM 1437 C C . ASP A 1 178 ? -16.477 -2.209 13.973 1.00 92.12 178 ASP A C 1
ATOM 1439 O O . ASP A 1 178 ? -16.092 -1.255 13.288 1.00 92.12 178 ASP A O 1
ATOM 1443 N N . ASN A 1 179 ? -17.518 -2.965 13.619 1.00 92.50 179 ASN A N 1
ATOM 1444 C CA . ASN A 1 179 ? -18.241 -2.813 12.358 1.00 92.50 179 ASN A CA 1
ATOM 1445 C C . ASN A 1 179 ? -18.873 -1.425 12.181 1.00 92.50 179 ASN A C 1
ATOM 1447 O O . ASN A 1 179 ? -18.960 -0.949 11.047 1.00 92.50 179 ASN A O 1
ATOM 1451 N N . ASP A 1 180 ? -19.294 -0.768 13.266 1.00 91.50 180 ASP A N 1
ATOM 1452 C CA . ASP A 1 180 ? -19.884 0.569 13.192 1.00 91.50 180 ASP A CA 1
ATOM 1453 C C . ASP A 1 180 ? -18.821 1.607 12.819 1.00 91.50 180 ASP A C 1
ATOM 1455 O O . ASP A 1 180 ? -19.094 2.534 12.051 1.00 91.50 180 ASP A O 1
ATOM 1459 N N . TYR A 1 181 ? -17.593 1.449 13.322 1.00 92.50 181 TYR A N 1
ATOM 1460 C CA . TYR A 1 181 ? -16.478 2.320 12.955 1.00 92.50 181 TYR A CA 1
ATOM 1461 C C . TYR A 1 181 ? -15.979 2.046 11.535 1.00 92.50 181 TYR A C 1
ATOM 1463 O O . TYR A 1 181 ? -15.748 3.002 10.796 1.00 92.50 181 TYR A O 1
ATOM 1471 N N . ILE A 1 182 ? -15.922 0.781 11.102 1.00 93.69 182 ILE A N 1
ATOM 1472 C CA . ILE A 1 182 ? -15.610 0.433 9.704 1.00 93.69 182 ILE A CA 1
ATOM 1473 C C . ILE A 1 182 ? -16.638 1.064 8.757 1.00 93.69 182 ILE A C 1
ATOM 1475 O O . ILE A 1 182 ? -16.268 1.670 7.757 1.00 93.69 182 ILE A O 1
ATOM 1479 N N . ALA A 1 183 ? -17.935 0.967 9.066 1.00 93.50 183 ALA A N 1
ATOM 1480 C CA . ALA A 1 183 ? -18.982 1.544 8.224 1.00 93.50 183 ALA A CA 1
ATOM 1481 C C . ALA A 1 183 ? -18.865 3.072 8.103 1.00 93.50 183 ALA A C 1
ATOM 1483 O O . ALA A 1 183 ? -19.070 3.614 7.018 1.00 93.50 183 ALA A O 1
ATOM 1484 N N . ARG A 1 184 ? -18.501 3.761 9.192 1.00 92.19 184 ARG A N 1
ATOM 1485 C CA . ARG A 1 184 ? -18.233 5.208 9.171 1.00 92.19 184 ARG A CA 1
ATOM 1486 C C . ARG A 1 184 ? -17.017 5.538 8.313 1.00 92.19 184 ARG A C 1
ATOM 1488 O O . ARG A 1 184 ? -17.109 6.424 7.470 1.00 92.19 184 ARG A O 1
ATOM 1495 N N . GLU A 1 185 ? -15.932 4.788 8.482 1.00 92.38 185 GLU A N 1
ATOM 1496 C CA . GLU A 1 185 ? -14.683 4.952 7.733 1.00 92.38 185 GLU A CA 1
ATOM 1497 C C . GLU A 1 185 ? -14.865 4.761 6.219 1.00 92.38 185 GLU A C 1
ATOM 1499 O O . GLU A 1 185 ? -14.251 5.470 5.427 1.00 92.38 185 GLU A O 1
ATOM 1504 N N . MET A 1 186 ? -15.738 3.843 5.795 1.00 92.69 186 MET A N 1
ATOM 1505 C CA . MET A 1 186 ? -16.063 3.643 4.373 1.00 92.69 186 MET A CA 1
ATOM 1506 C C . MET A 1 186 ? -16.711 4.878 3.732 1.00 92.69 186 MET A C 1
ATOM 1508 O O . MET A 1 186 ? -16.584 5.086 2.533 1.00 92.69 186 MET A O 1
ATOM 1512 N N . THR A 1 187 ? -17.411 5.696 4.520 1.00 92.94 187 THR A N 1
ATOM 1513 C CA . THR A 1 187 ? -18.094 6.911 4.042 1.00 92.94 187 THR A CA 1
ATOM 1514 C C . THR A 1 187 ? -17.316 8.199 4.309 1.00 92.94 187 THR A C 1
ATOM 1516 O O . THR A 1 187 ? -17.769 9.277 3.928 1.00 92.94 187 THR A O 1
ATOM 1519 N N . ASP A 1 188 ? -16.177 8.111 4.997 1.00 91.62 188 ASP A N 1
ATOM 1520 C CA . ASP A 1 188 ? -15.411 9.271 5.435 1.00 91.62 188 ASP A CA 1
ATOM 1521 C C . ASP A 1 188 ? -14.461 9.766 4.334 1.00 91.62 188 ASP A C 1
ATOM 1523 O O . ASP A 1 188 ? -13.429 9.161 4.045 1.00 91.62 188 ASP A O 1
ATOM 1527 N N . GLU A 1 189 ? -14.777 10.920 3.744 1.00 88.88 189 GLU A N 1
ATOM 1528 C CA . GLU A 1 189 ? -13.934 11.573 2.731 1.00 88.88 189 GLU A CA 1
ATOM 1529 C C . GLU A 1 189 ? -12.609 12.117 3.295 1.00 88.88 189 GLU A C 1
ATOM 1531 O O . GLU A 1 189 ? -11.695 12.450 2.530 1.00 88.88 189 GLU A O 1
ATOM 1536 N N . THR A 1 190 ? -12.498 12.228 4.623 1.00 89.00 190 THR A N 1
ATOM 1537 C CA . THR A 1 190 ? -11.274 12.640 5.324 1.00 89.00 190 THR A CA 1
ATOM 1538 C C . THR A 1 190 ? -10.384 11.461 5.706 1.00 89.00 190 THR A C 1
ATOM 1540 O O . THR A 1 190 ? -9.285 11.671 6.225 1.00 89.00 190 THR A O 1
ATOM 1543 N N . SER A 1 191 ? -10.823 10.234 5.405 1.00 90.94 191 SER A N 1
ATOM 1544 C CA . SER A 1 191 ? -10.023 9.030 5.587 1.00 90.94 191 SER A CA 1
ATOM 1545 C C . SER A 1 191 ? -8.661 9.154 4.888 1.00 90.94 191 SER A C 1
ATOM 1547 O O . SER A 1 191 ? -8.581 9.700 3.779 1.00 90.94 191 SER A O 1
ATOM 1549 N N . PRO A 1 192 ? -7.588 8.591 5.480 1.00 90.81 192 PRO A N 1
ATOM 1550 C CA . PRO A 1 192 ? -6.305 8.458 4.805 1.00 90.81 192 PRO A CA 1
ATOM 1551 C C . PRO A 1 192 ? -6.413 7.775 3.440 1.00 90.81 192 PRO A C 1
ATOM 1553 O O . PRO A 1 192 ? -5.653 8.113 2.542 1.00 90.81 192 PRO A O 1
ATOM 1556 N N . VAL A 1 193 ? -7.358 6.847 3.267 1.00 93.56 193 VAL A N 1
ATOM 1557 C CA . VAL A 1 193 ? -7.645 6.198 1.984 1.00 93.56 193 VAL A CA 1
ATOM 1558 C C . VAL A 1 193 ? -9.086 6.505 1.629 1.00 93.56 193 VAL A C 1
ATOM 1560 O O . VAL A 1 193 ? -10.001 6.020 2.282 1.00 93.56 193 VAL A O 1
ATOM 1563 N N . LYS A 1 194 ? -9.316 7.306 0.592 1.00 91.62 194 LYS A N 1
ATOM 1564 C CA . LYS A 1 194 ? -10.675 7.768 0.267 1.00 91.62 194 LYS A CA 1
ATOM 1565 C C . LYS A 1 194 ? -11.530 6.680 -0.373 1.00 91.62 194 LYS A C 1
ATOM 1567 O O . LYS A 1 194 ? -12.684 6.516 0.001 1.00 91.62 194 LYS A O 1
ATOM 1572 N N . ASP A 1 195 ? -10.953 5.917 -1.292 1.00 92.44 195 ASP A N 1
ATOM 1573 C CA . ASP A 1 195 ? -11.683 4.891 -2.039 1.00 92.44 195 ASP A CA 1
ATOM 1574 C C . ASP A 1 195 ? -11.981 3.653 -1.183 1.00 92.44 195 ASP A C 1
ATOM 1576 O O . ASP A 1 195 ? -11.363 3.428 -0.145 1.00 92.44 195 ASP A O 1
ATOM 1580 N N . ASP A 1 196 ? -12.880 2.790 -1.653 1.00 94.31 196 ASP A N 1
ATOM 1581 C CA . ASP A 1 196 ? -13.221 1.513 -1.002 1.00 94.31 196 ASP A CA 1
ATOM 1582 C C . ASP A 1 196 ? -12.072 0.490 -1.002 1.00 94.31 196 ASP A C 1
ATOM 1584 O O . ASP A 1 196 ? -12.158 -0.555 -0.356 1.00 94.31 196 ASP A O 1
ATOM 1588 N N . VAL A 1 197 ? -10.989 0.787 -1.719 1.00 95.69 197 VAL A N 1
ATOM 1589 C CA . VAL A 1 197 ? -9.807 -0.061 -1.858 1.00 95.69 197 VAL A CA 1
ATOM 1590 C C . VAL A 1 197 ? -8.553 0.733 -1.526 1.00 95.69 197 VAL A C 1
ATOM 1592 O O . VAL A 1 197 ? -8.450 1.913 -1.861 1.00 95.69 197 VAL A O 1
ATOM 1595 N N . VAL A 1 198 ? -7.571 0.075 -0.919 1.00 96.25 198 VAL A N 1
ATOM 1596 C CA . VAL A 1 198 ? -6.199 0.590 -0.861 1.00 96.25 198 VAL A CA 1
ATOM 1597 C C . VAL A 1 198 ? -5.496 0.087 -2.114 1.00 96.25 198 VAL A C 1
ATOM 1599 O O . VAL A 1 198 ? -5.450 -1.122 -2.343 1.00 96.25 198 VAL A O 1
ATOM 1602 N N . GLN A 1 199 ? -4.993 0.987 -2.954 1.00 95.94 199 GLN A N 1
ATOM 1603 C CA . GLN A 1 199 ? -4.395 0.622 -4.236 1.00 95.94 199 GLN A CA 1
ATOM 1604 C C . GLN A 1 199 ? -3.097 1.373 -4.514 1.00 95.94 199 GLN A C 1
ATOM 1606 O O . GLN A 1 199 ? -2.908 2.511 -4.085 1.00 95.94 199 GLN A O 1
ATOM 1611 N N . VAL A 1 200 ? -2.246 0.739 -5.317 1.00 96.44 200 VAL A N 1
ATOM 1612 C CA . VAL A 1 200 ? -1.076 1.345 -5.951 1.00 96.44 200 VAL A CA 1
ATOM 1613 C C . VAL A 1 200 ? -1.127 1.105 -7.458 1.00 96.44 200 VAL A C 1
ATOM 1615 O O . VAL A 1 200 ? -1.529 0.035 -7.929 1.00 96.44 200 VAL A O 1
ATOM 1618 N N . GLY A 1 201 ? -0.734 2.121 -8.219 1.00 94.81 201 GLY A N 1
ATOM 1619 C CA . GLY A 1 201 ? -0.834 2.125 -9.671 1.00 94.81 201 GLY A CA 1
ATOM 1620 C C . GLY A 1 201 ? -2.215 2.553 -10.168 1.00 94.81 201 GLY A C 1
ATOM 1621 O O . GLY A 1 201 ? -2.982 3.225 -9.479 1.00 94.81 201 GLY A O 1
ATOM 1622 N N . SER A 1 202 ? -2.532 2.221 -11.416 1.00 93.88 202 SER A N 1
ATOM 1623 C CA . SER A 1 202 ? -3.800 2.596 -12.042 1.00 93.88 202 SER A CA 1
ATOM 1624 C C . SER A 1 202 ? -4.243 1.557 -13.060 1.00 93.88 202 SER A C 1
ATOM 1626 O O . SER A 1 202 ? -3.448 0.961 -13.782 1.00 93.88 202 SER A O 1
ATOM 1628 N N . ASP A 1 203 ? -5.560 1.393 -13.150 1.00 91.44 203 ASP A N 1
ATOM 1629 C CA . ASP A 1 203 ? -6.221 0.504 -14.093 1.00 91.44 203 ASP A CA 1
ATOM 1630 C C . ASP A 1 203 ? -6.300 1.064 -15.531 1.00 91.44 203 ASP A C 1
ATOM 1632 O O . ASP A 1 203 ? -6.768 0.395 -16.447 1.00 91.44 203 ASP A O 1
ATOM 1636 N N . LYS A 1 204 ? -5.915 2.325 -15.748 1.00 89.94 204 LYS A N 1
ATOM 1637 C CA . LYS A 1 204 ? -6.154 3.018 -17.028 1.00 89.94 204 LYS A CA 1
ATOM 1638 C C . LYS A 1 204 ? -4.923 3.694 -17.599 1.00 89.94 204 LYS A C 1
ATOM 1640 O O . LYS A 1 204 ? -4.914 4.039 -18.782 1.00 89.94 204 LYS A O 1
ATOM 1645 N N . ARG A 1 205 ? -3.932 4.002 -16.765 1.00 89.50 205 ARG A N 1
ATOM 1646 C CA . ARG A 1 205 ? -2.804 4.862 -17.139 1.00 89.50 205 ARG A CA 1
ATOM 1647 C C . ARG A 1 205 ? -1.539 4.409 -16.423 1.00 89.50 205 ARG A C 1
ATOM 1649 O O . ARG A 1 205 ? -1.639 3.898 -15.313 1.00 89.50 205 ARG A O 1
ATOM 1656 N N . PRO A 1 206 ? -0.347 4.641 -16.996 1.00 90.75 206 PRO A N 1
ATOM 1657 C CA . PRO A 1 206 ? 0.901 4.428 -16.275 1.00 90.75 206 PRO A CA 1
ATOM 1658 C C . PRO A 1 206 ? 0.931 5.280 -15.005 1.00 90.75 206 PRO A C 1
ATOM 1660 O O . PRO A 1 206 ? 0.965 6.505 -15.077 1.00 90.75 206 PRO A O 1
ATOM 1663 N N . SER A 1 207 ? 0.906 4.621 -13.852 1.00 91.31 207 SER A N 1
ATOM 1664 C CA . SER A 1 207 ? 1.071 5.237 -12.540 1.00 91.31 207 SER A CA 1
ATOM 1665 C C . SER A 1 207 ? 1.823 4.273 -11.630 1.00 91.31 207 SER A C 1
ATOM 1667 O O . SER A 1 207 ? 1.694 3.057 -11.775 1.00 91.31 207 SER A O 1
ATOM 1669 N N . LEU A 1 208 ? 2.616 4.831 -10.721 1.00 88.62 208 LEU A N 1
ATOM 1670 C CA . LEU A 1 208 ? 3.233 4.127 -9.593 1.00 88.62 208 LEU A CA 1
ATOM 1671 C C . LEU A 1 208 ? 2.734 4.687 -8.254 1.00 88.62 208 LEU A C 1
ATOM 1673 O O . LEU A 1 208 ? 3.251 4.317 -7.207 1.00 88.62 208 LEU A O 1
ATOM 1677 N N . GLU A 1 209 ? 1.773 5.609 -8.294 1.00 92.44 209 GLU A N 1
ATOM 1678 C CA . GLU A 1 209 ? 1.280 6.315 -7.117 1.00 92.44 209 GLU A CA 1
ATOM 1679 C C . GLU A 1 209 ? 0.221 5.493 -6.382 1.00 92.44 209 GLU A C 1
ATOM 1681 O O . GLU A 1 209 ? -0.542 4.734 -6.990 1.00 92.44 209 GLU A O 1
ATOM 1686 N N . GLY A 1 210 ? 0.198 5.662 -5.063 1.00 93.44 210 GLY A N 1
ATOM 1687 C CA . GLY A 1 210 ? -0.823 5.139 -4.170 1.00 93.44 210 GLY A CA 1
ATOM 1688 C C . GLY A 1 210 ? -2.020 6.072 -4.013 1.00 93.44 210 GLY A C 1
ATOM 1689 O O . GLY A 1 210 ? -1.934 7.257 -4.328 1.00 93.44 210 GLY A O 1
ATOM 1690 N N . ASN A 1 211 ? -3.131 5.557 -3.484 1.00 95.12 211 ASN A N 1
ATOM 1691 C CA . ASN A 1 211 ? -4.323 6.356 -3.159 1.00 95.12 211 ASN A CA 1
ATOM 1692 C C . ASN A 1 211 ? -4.465 6.712 -1.662 1.00 95.12 211 ASN A C 1
ATOM 1694 O O . ASN A 1 211 ? -5.576 6.971 -1.193 1.00 95.12 211 ASN A O 1
ATOM 1698 N N . TRP A 1 212 ? -3.364 6.716 -0.910 1.00 94.81 212 TRP A N 1
ATOM 1699 C CA . TRP A 1 212 ? -3.338 7.028 0.522 1.00 94.81 212 TRP A CA 1
ATOM 1700 C C . TRP A 1 212 ? -2.799 8.439 0.813 1.00 94.81 212 TRP A C 1
ATOM 1702 O O . TRP A 1 212 ? -2.168 9.076 -0.030 1.00 94.81 212 TRP A O 1
ATOM 1712 N N . SER A 1 213 ? -3.070 8.952 2.016 1.00 94.44 213 SER A N 1
ATOM 1713 C CA . SER A 1 213 ? -2.606 10.261 2.475 1.00 94.44 213 SER A CA 1
ATOM 1714 C C . SER A 1 213 ? -1.158 10.226 2.968 1.00 94.44 213 SER A C 1
ATOM 1716 O O . SER A 1 213 ? -0.637 9.192 3.393 1.00 94.44 213 SER A O 1
ATOM 1718 N N . SER A 1 214 ? -0.539 11.407 3.023 1.00 92.56 214 SER A N 1
ATOM 1719 C CA . SER A 1 214 ? 0.825 11.593 3.535 1.00 92.56 214 SER A CA 1
ATOM 1720 C C . SER A 1 214 ? 1.018 11.169 4.995 1.00 92.56 214 SER A C 1
ATOM 1722 O O . SER A 1 214 ? 2.151 11.029 5.453 1.00 92.56 214 SER A O 1
ATOM 1724 N N . ASP A 1 215 ? -0.065 11.009 5.758 1.00 92.00 215 ASP A N 1
ATOM 1725 C CA . ASP A 1 215 ? 0.020 10.562 7.149 1.00 92.00 215 ASP A CA 1
ATOM 1726 C C . ASP A 1 215 ? 0.450 9.093 7.226 1.00 92.00 215 ASP A C 1
ATOM 1728 O O . ASP A 1 215 ? 1.237 8.730 8.101 1.00 92.00 215 ASP A O 1
ATOM 1732 N N . ILE A 1 216 ? 0.009 8.269 6.268 1.00 94.19 216 ILE A N 1
ATOM 1733 C CA . ILE A 1 216 ? 0.430 6.869 6.160 1.00 94.19 216 ILE A CA 1
ATOM 1734 C C . ILE A 1 216 ? 1.893 6.782 5.731 1.00 94.19 216 ILE A C 1
ATOM 1736 O O . ILE A 1 216 ? 2.641 5.997 6.314 1.00 94.19 216 ILE A O 1
ATOM 1740 N N . ASP A 1 217 ? 2.320 7.632 4.791 1.00 92.88 217 ASP A N 1
ATOM 1741 C CA . ASP A 1 217 ? 3.726 7.718 4.375 1.00 92.88 217 ASP A CA 1
ATOM 1742 C C . ASP A 1 217 ? 4.632 8.073 5.556 1.00 92.88 217 ASP A C 1
ATOM 1744 O O . ASP A 1 217 ? 5.688 7.469 5.754 1.00 92.88 217 ASP A O 1
ATOM 1748 N N . ARG A 1 218 ? 4.203 9.037 6.381 1.00 94.00 218 ARG A N 1
ATOM 1749 C CA . ARG A 1 218 ? 4.935 9.426 7.589 1.00 94.00 218 ARG A CA 1
ATOM 1750 C C . ARG A 1 218 ? 5.009 8.272 8.585 1.00 94.00 218 ARG A C 1
ATOM 1752 O O . ARG A 1 218 ? 6.101 7.949 9.041 1.00 94.00 218 ARG A O 1
ATOM 1759 N N . ALA A 1 219 ? 3.883 7.621 8.873 1.00 93.50 219 ALA A N 1
ATOM 1760 C CA . ALA A 1 219 ? 3.845 6.474 9.778 1.00 93.50 219 ALA A CA 1
ATOM 1761 C C . ALA A 1 219 ? 4.735 5.316 9.288 1.00 93.50 219 ALA A C 1
ATOM 1763 O O . ALA A 1 219 ? 5.414 4.664 10.085 1.00 93.50 219 ALA A O 1
ATOM 1764 N N . LEU A 1 220 ? 4.778 5.080 7.972 1.00 92.69 220 LEU A N 1
ATOM 1765 C CA . LEU A 1 220 ? 5.648 4.078 7.363 1.00 92.69 220 LEU A CA 1
ATOM 1766 C C . LEU A 1 220 ? 7.127 4.450 7.496 1.00 92.69 220 LEU A C 1
ATOM 1768 O O . LEU A 1 220 ? 7.949 3.600 7.841 1.00 92.69 220 LEU A O 1
ATOM 1772 N N . ALA A 1 221 ? 7.474 5.714 7.249 1.00 91.81 221 ALA A N 1
ATOM 1773 C CA . ALA A 1 221 ? 8.834 6.214 7.416 1.00 91.81 221 ALA A CA 1
ATOM 1774 C C . ALA A 1 221 ? 9.304 6.090 8.873 1.00 91.81 221 ALA A C 1
ATOM 1776 O O . ALA A 1 221 ? 10.403 5.595 9.123 1.00 91.81 221 ALA A O 1
ATOM 1777 N N . ASP A 1 222 ? 8.453 6.455 9.833 1.00 91.94 222 ASP A N 1
ATOM 1778 C CA . ASP A 1 222 ? 8.742 6.327 11.262 1.00 91.94 222 ASP A CA 1
ATOM 1779 C C . ASP A 1 222 ? 8.968 4.858 11.650 1.00 91.94 222 ASP A C 1
ATOM 1781 O O . ASP A 1 222 ? 9.973 4.533 12.286 1.00 91.94 222 ASP A O 1
ATOM 1785 N N . ARG A 1 223 ? 8.112 3.938 11.179 1.00 88.56 223 ARG A N 1
ATOM 1786 C CA . ARG A 1 223 ? 8.291 2.487 11.369 1.00 88.56 223 ARG A CA 1
ATOM 1787 C C . ARG A 1 223 ? 9.623 1.993 10.799 1.00 88.56 223 ARG A C 1
ATOM 1789 O O . ARG A 1 223 ? 10.329 1.230 11.455 1.00 88.56 223 ARG A O 1
ATOM 1796 N N . ARG A 1 224 ? 9.976 2.413 9.582 1.00 86.81 224 ARG A N 1
ATOM 1797 C CA . ARG A 1 224 ? 11.232 2.023 8.919 1.00 86.81 224 ARG A CA 1
ATOM 1798 C C . ARG A 1 224 ? 12.457 2.549 9.667 1.00 86.81 224 ARG A C 1
ATOM 1800 O O . ARG A 1 224 ? 13.444 1.831 9.772 1.00 86.81 224 ARG A O 1
ATOM 1807 N N . ASN A 1 225 ? 12.384 3.755 10.225 1.00 86.62 225 ASN A N 1
ATOM 1808 C CA . ASN A 1 225 ? 13.461 4.337 11.026 1.00 86.62 225 ASN A CA 1
ATOM 1809 C C . ASN A 1 225 ? 13.656 3.620 12.368 1.00 86.62 225 ASN A C 1
ATOM 1811 O O . ASN A 1 225 ? 14.787 3.500 12.820 1.00 86.62 225 ASN A O 1
ATOM 1815 N N . LEU A 1 226 ? 12.582 3.126 12.992 1.00 82.00 226 LEU A N 1
ATOM 1816 C CA . LEU A 1 226 ? 12.662 2.352 14.238 1.00 82.00 226 LEU A CA 1
ATOM 1817 C C . LEU A 1 226 ? 13.290 0.962 14.048 1.00 82.00 226 LEU A C 1
ATOM 1819 O O . LEU A 1 226 ? 13.848 0.411 14.993 1.00 82.00 226 LEU A O 1
ATOM 1823 N N . ASN A 1 227 ? 13.181 0.397 12.842 1.00 70.50 227 ASN A N 1
ATOM 1824 C CA . ASN A 1 227 ? 13.647 -0.953 12.513 1.00 70.50 227 ASN A CA 1
ATOM 1825 C C . ASN A 1 227 ? 15.056 -1.000 11.881 1.00 70.50 227 ASN A C 1
ATOM 1827 O O . ASN A 1 227 ? 15.553 -2.097 11.615 1.00 70.50 227 ASN A O 1
ATOM 1831 N N . ASN A 1 228 ? 15.673 0.157 11.610 1.00 60.75 228 ASN A N 1
ATOM 1832 C CA . ASN A 1 228 ? 17.023 0.290 11.038 1.00 60.75 228 ASN A CA 1
ATOM 1833 C C . ASN A 1 228 ? 18.086 0.506 12.118 1.00 60.75 228 ASN A C 1
ATOM 1835 O O . ASN A 1 228 ? 19.191 -0.063 11.944 1.00 60.75 228 ASN A O 1
#